Protein AF-A0A971T0X2-F1 (afdb_monomer)

Radius of gyration: 27.7 Å; Cα contacts (8 Å, |Δi|>4): 372; chains: 1; bounding box: 81×39×99 Å

Secondary structure (DSSP, 8-state):
---------------HHHHHHHHHHHHHHHHHGGGGHHHHHHHHHHHH-GGGTTHHHHHHHHHHHHHHHHHHHHHH-PPP-SS--HHHHHHHHHHSGGGGGGGTTTGGGEEEEEEEE-SSSEEEEEEEEE-STT---HHHHHHHHHHTTPEEEEEEEE-HHHHHHHHHS-TTGGGG-HHHHHHHHHHTTT----S-EEEEEEE-S-TT-BPEEEEEETTSSEEEEEEEEESS--TT---B--TTHHHHHHHHHHHHHHHHH--

Mean predicted aligned error: 14.91 Å

Foldseek 3Di:
DDDDPPPPPPPPPQLVLLVVLLVLLVVCCVVCPPNSVVLNVQSVVLRVDPVSVVSSVVSNVSSVVVVVVSVVCLQPNDDDDWDEDPSLLVQCCVLVVLCNVVCVVVVVQFTYKDWHDPPPFKTKIKTKGFAAFPPADPVVVQVSLVVSPKHWDDKDKDALVLVVVVVPDDPVVCVPPQSCQLCVVVVVPPDDDNGIWMKIWIDSPQLAQETWIWIAHPRRRMIMTMDIDGRDDDNVHHHDRGGSRVVNRVVVVVVVVVVVVVD

Structure (mmCIF, N/CA/C/O backbone):
data_AF-A0A971T0X2-F1
#
_entry.id   AF-A0A971T0X2-F1
#
loop_
_atom_site.group_PDB
_atom_site.id
_atom_site.type_symbol
_atom_site.label_atom_id
_atom_site.label_alt_id
_atom_site.label_comp_id
_atom_site.label_asym_id
_atom_site.label_entity_id
_atom_site.label_seq_id
_atom_site.pdbx_PDB_ins_code
_atom_site.Cartn_x
_atom_site.Cartn_y
_atom_site.Cartn_z
_atom_site.occupancy
_atom_site.B_iso_or_equiv
_atom_site.auth_seq_id
_atom_site.auth_comp_id
_atom_site.auth_asym_id
_atom_site.auth_atom_id
_atom_site.pdbx_PDB_model_num
ATOM 1 N N . MET A 1 1 ? -53.383 8.861 71.437 1.00 43.84 1 MET A N 1
ATOM 2 C CA . MET A 1 1 ? -52.472 9.914 70.940 1.00 43.84 1 MET A CA 1
ATOM 3 C C . MET A 1 1 ? -51.140 9.273 70.584 1.00 43.84 1 MET A C 1
ATOM 5 O O . MET A 1 1 ? -50.728 8.376 71.302 1.00 43.84 1 MET A O 1
ATOM 9 N N . LEU A 1 2 ? -50.526 9.777 69.507 1.00 34.09 2 LEU A N 1
ATOM 10 C CA . LEU A 1 2 ? -49.255 9.410 68.857 1.00 34.09 2 LEU A CA 1
ATOM 11 C C . LEU A 1 2 ? -49.285 8.265 67.826 1.00 34.09 2 LEU A C 1
ATOM 13 O O . LEU A 1 2 ? -49.094 7.090 68.116 1.00 34.09 2 LEU A O 1
ATOM 17 N N . ASN A 1 3 ? -49.491 8.724 66.586 1.00 43.12 3 ASN A N 1
ATOM 18 C CA . ASN A 1 3 ? -49.080 8.140 65.313 1.00 43.12 3 ASN A CA 1
ATOM 19 C C . ASN A 1 3 ? -47.603 7.721 65.300 1.00 43.12 3 ASN A C 1
ATOM 21 O O . ASN A 1 3 ? -46.745 8.481 65.745 1.00 43.12 3 ASN A O 1
ATOM 25 N N . ALA A 1 4 ? -47.309 6.629 64.596 1.00 41.00 4 ALA A N 1
ATOM 26 C CA . ALA A 1 4 ? -46.047 6.455 63.887 1.00 41.00 4 ALA A CA 1
ATOM 27 C C . ALA A 1 4 ? -46.320 5.735 62.557 1.00 41.00 4 ALA A C 1
ATOM 29 O O . ALA A 1 4 ? -46.273 4.513 62.455 1.00 41.00 4 ALA A O 1
ATOM 30 N N . ASN A 1 5 ? -46.643 6.534 61.536 1.00 43.22 5 ASN A N 1
ATOM 31 C CA . ASN A 1 5 ? -46.478 6.158 60.137 1.00 43.22 5 ASN A CA 1
ATOM 32 C C . ASN A 1 5 ? -44.979 5.983 59.878 1.00 43.22 5 ASN A C 1
ATOM 34 O O . ASN A 1 5 ? -44.265 6.968 59.686 1.00 43.22 5 ASN A O 1
ATOM 38 N N . THR A 1 6 ? -44.496 4.746 59.861 1.00 41.44 6 THR A N 1
ATOM 39 C CA . THR A 1 6 ? -43.151 4.444 59.365 1.00 41.44 6 THR A CA 1
ATOM 40 C C . THR A 1 6 ? -43.245 4.186 57.868 1.00 41.44 6 THR A C 1
ATOM 42 O O . THR A 1 6 ? -43.303 3.051 57.403 1.00 41.44 6 THR A O 1
ATOM 45 N N . THR A 1 7 ? -43.306 5.264 57.092 1.00 40.16 7 THR A N 1
ATOM 46 C CA . THR A 1 7 ? -43.164 5.203 55.639 1.00 40.16 7 THR A CA 1
ATOM 47 C C . THR A 1 7 ? -41.717 4.824 55.329 1.00 40.16 7 THR A C 1
ATOM 49 O O . THR A 1 7 ? -40.815 5.657 55.402 1.00 40.16 7 THR A O 1
ATOM 52 N N . ILE A 1 8 ? -41.471 3.553 55.007 1.00 41.25 8 ILE A N 1
ATOM 53 C CA . ILE A 1 8 ? -40.196 3.105 54.442 1.00 41.25 8 ILE A CA 1
ATOM 54 C C . ILE A 1 8 ? -40.160 3.606 52.995 1.00 41.25 8 ILE A C 1
ATOM 56 O O . ILE A 1 8 ? -40.586 2.926 52.065 1.00 41.25 8 ILE A O 1
ATOM 60 N N . THR A 1 9 ? -39.671 4.826 52.785 1.00 37.94 9 THR A N 1
ATOM 61 C CA . THR A 1 9 ? -39.260 5.281 51.457 1.00 37.94 9 THR A CA 1
ATOM 62 C C . THR A 1 9 ? -37.919 4.632 51.134 1.00 37.94 9 THR A C 1
ATOM 64 O O . THR A 1 9 ? -36.843 5.188 51.347 1.00 37.94 9 THR A O 1
ATOM 67 N N . GLY A 1 10 ? -37.984 3.405 50.618 1.00 39.47 10 GLY A N 1
ATOM 68 C CA . GLY A 1 10 ? -36.870 2.741 49.950 1.00 39.47 10 GLY A CA 1
ATOM 69 C C . GLY A 1 10 ? -36.538 3.462 48.647 1.00 39.47 10 GLY A C 1
ATOM 70 O O . GLY A 1 10 ? -36.814 2.963 47.563 1.00 39.47 10 GLY A O 1
ATOM 71 N N . GLN A 1 11 ? -35.974 4.667 48.734 1.00 38.59 11 GLN A N 1
ATOM 72 C CA . GLN A 1 11 ? -35.431 5.351 47.572 1.00 38.59 11 GLN A CA 1
ATOM 73 C C . GLN A 1 11 ? -34.047 4.758 47.300 1.00 38.59 11 GLN A C 1
ATOM 75 O O . GLN A 1 11 ? -33.015 5.263 47.754 1.00 38.59 11 GLN A O 1
ATOM 80 N N . GLU A 1 12 ? -34.036 3.641 46.573 1.00 47.06 12 GLU A N 1
ATOM 81 C CA . GLU A 1 12 ? -32.843 3.062 45.964 1.00 47.06 12 GLU A CA 1
ATOM 82 C C . GLU A 1 12 ? -32.307 4.043 44.914 1.00 47.06 12 GLU A C 1
ATOM 84 O O . GLU A 1 12 ? -32.540 3.955 43.713 1.00 47.06 12 GLU A O 1
ATOM 89 N N . ASN A 1 13 ? -31.601 5.065 45.390 1.00 53.72 13 ASN A N 1
ATOM 90 C CA . ASN A 1 13 ? -30.901 6.014 44.543 1.00 53.72 13 ASN A CA 1
ATOM 91 C C . ASN A 1 13 ? -29.636 5.305 44.040 1.00 53.72 13 ASN A C 1
ATOM 93 O O . ASN A 1 13 ? -28.533 5.504 44.573 1.00 53.72 13 ASN A O 1
ATOM 97 N N . THR A 1 14 ? -29.819 4.390 43.085 1.00 59.97 14 THR A N 1
ATOM 98 C CA . THR A 1 14 ? -28.757 3.729 42.322 1.00 59.97 14 THR A CA 1
ATOM 99 C C . THR A 1 14 ? -27.855 4.818 41.752 1.00 59.97 14 THR A C 1
ATOM 101 O O . THR A 1 14 ? -28.328 5.836 41.246 1.00 59.97 14 THR A O 1
ATOM 104 N N . ASN A 1 15 ? -26.536 4.679 41.919 1.00 68.06 15 ASN A N 1
ATOM 105 C CA . ASN A 1 15 ? -25.585 5.705 41.493 1.00 68.06 15 ASN A CA 1
ATOM 106 C C . ASN A 1 15 ? -25.502 5.720 39.957 1.00 68.06 15 ASN A C 1
ATOM 108 O O . ASN A 1 15 ? -24.599 5.117 39.380 1.00 68.06 15 ASN A O 1
ATOM 112 N N . LYS A 1 16 ? -26.459 6.397 39.307 1.00 76.12 16 LYS A N 1
ATOM 113 C CA . LYS A 1 16 ? -26.620 6.455 37.846 1.00 76.12 16 LYS A CA 1
ATOM 114 C C . LYS A 1 16 ? -25.332 6.892 37.144 1.00 76.12 16 LYS A C 1
ATOM 116 O O . LYS A 1 16 ? -24.991 6.343 36.105 1.00 76.12 16 LYS A O 1
ATOM 121 N N . HIS A 1 17 ? -24.573 7.806 37.752 1.00 68.75 17 HIS A N 1
ATOM 122 C CA . HIS A 1 17 ? -23.279 8.254 37.231 1.00 68.75 17 HIS A CA 1
ATOM 123 C C . HIS A 1 17 ? -22.200 7.167 37.316 1.00 68.75 17 HIS A C 1
ATOM 125 O O . HIS A 1 17 ? -21.448 6.971 36.371 1.00 68.75 17 HIS A O 1
ATOM 131 N N . GLY A 1 18 ? -22.132 6.433 38.428 1.00 65.81 18 GLY A N 1
ATOM 132 C CA . GLY A 1 18 ? -21.208 5.305 38.561 1.00 65.81 18 GLY A CA 1
ATOM 133 C C . GLY A 1 18 ? -21.507 4.188 37.561 1.00 65.81 18 GLY A C 1
ATOM 134 O O . GLY A 1 18 ? -20.586 3.658 36.950 1.00 65.81 18 GLY A O 1
ATOM 135 N N . LEU A 1 19 ? -22.792 3.889 37.342 1.00 78.56 19 LEU A N 1
ATOM 136 C CA . LEU A 1 19 ? -23.225 2.893 36.362 1.00 78.56 19 LEU A CA 1
ATOM 137 C C . LEU A 1 19 ? -22.925 3.338 34.923 1.00 78.56 19 LEU A C 1
ATOM 139 O O . LEU A 1 19 ? -22.359 2.564 34.161 1.00 78.56 19 LEU A O 1
ATOM 143 N N . ALA A 1 20 ? -23.239 4.588 34.569 1.00 76.38 20 ALA A N 1
ATOM 144 C CA . ALA A 1 20 ? -22.937 5.138 33.248 1.00 76.38 20 ALA A CA 1
ATOM 145 C C . ALA A 1 20 ? -21.429 5.132 32.957 1.00 76.38 20 ALA A C 1
ATOM 147 O O . ALA A 1 20 ? -21.019 4.703 31.884 1.00 76.38 20 ALA A O 1
ATOM 148 N N . GLY A 1 21 ? -20.602 5.540 33.925 1.00 70.19 21 GLY A N 1
ATOM 149 C CA . GLY A 1 21 ? -19.145 5.487 33.797 1.00 70.19 21 GLY A CA 1
ATOM 150 C C . GLY A 1 21 ? -18.609 4.060 33.669 1.00 70.19 21 GLY A C 1
ATOM 151 O O . GLY A 1 21 ? -17.717 3.826 32.866 1.00 70.19 21 GLY A O 1
ATOM 152 N N . LEU A 1 22 ? -19.181 3.097 34.400 1.00 76.56 22 LEU A N 1
ATOM 153 C CA . LEU A 1 22 ? -18.807 1.684 34.292 1.00 76.56 22 LEU A CA 1
ATOM 154 C C . LEU A 1 22 ? -19.136 1.115 32.908 1.00 76.56 22 LEU A C 1
ATOM 156 O O . LEU A 1 22 ? -18.279 0.483 32.297 1.00 76.56 22 LEU A O 1
ATOM 160 N N . VAL A 1 23 ? -20.355 1.351 32.413 1.00 80.88 23 VAL A N 1
ATOM 161 C CA . VAL A 1 23 ? -20.774 0.915 31.072 1.00 80.88 23 VAL A CA 1
ATOM 162 C C . VAL A 1 23 ? -19.863 1.538 30.020 1.00 80.88 23 VAL A C 1
ATOM 164 O O . VAL A 1 23 ? -19.355 0.820 29.166 1.00 80.88 23 VAL A O 1
ATOM 167 N N . LEU A 1 24 ? -19.578 2.840 30.132 1.00 75.94 24 LEU A N 1
ATOM 168 C CA . LEU A 1 24 ? -18.670 3.527 29.220 1.00 75.94 24 LEU A CA 1
ATOM 169 C C . LEU A 1 24 ? -17.283 2.865 29.245 1.00 75.94 24 LEU A C 1
ATOM 171 O O . LEU A 1 24 ? -16.853 2.355 28.218 1.00 75.94 24 LEU A O 1
ATOM 175 N N . SER A 1 25 ? -16.629 2.754 30.406 1.00 72.38 25 SER A N 1
ATOM 176 C CA . SER A 1 25 ? -15.303 2.128 30.535 1.00 72.38 25 SER A CA 1
ATOM 177 C C . SER A 1 25 ? -15.263 0.679 30.027 1.00 72.38 25 SER A C 1
ATOM 179 O O . SER A 1 25 ? -14.285 0.299 29.389 1.00 72.38 25 SER A O 1
ATOM 181 N N . LEU A 1 26 ? -16.315 -0.119 30.254 1.00 76.56 26 LEU A N 1
ATOM 182 C CA . LEU A 1 26 ? -16.414 -1.490 29.735 1.00 76.56 26 LEU A CA 1
ATOM 183 C C . LEU A 1 26 ? -16.553 -1.528 28.211 1.00 76.56 26 LEU A C 1
ATOM 185 O O . LEU A 1 26 ? -15.953 -2.390 27.579 1.00 76.56 26 LEU A O 1
ATOM 189 N N . THR A 1 27 ? -17.295 -0.593 27.610 1.00 72.00 27 THR A N 1
ATOM 190 C CA . THR A 1 27 ? -17.412 -0.507 26.143 1.00 72.00 27 THR A CA 1
ATOM 191 C C . THR A 1 27 ? -16.117 -0.063 25.469 1.00 72.00 27 THR A C 1
ATOM 193 O O . THR A 1 27 ? -15.875 -0.449 24.328 1.00 72.00 27 THR A O 1
ATOM 196 N N . VAL A 1 28 ? -15.264 0.700 26.166 1.00 62.56 28 VAL A N 1
ATOM 197 C CA . VAL A 1 28 ? -13.960 1.124 25.630 1.00 62.56 28 VAL A CA 1
ATOM 198 C C . VAL A 1 28 ? -12.817 0.172 25.999 1.00 62.56 28 VAL A C 1
ATOM 200 O O . VAL A 1 28 ? -11.750 0.255 25.409 1.00 62.56 28 VAL A O 1
ATOM 203 N N . LEU A 1 29 ? -12.998 -0.763 26.939 1.00 65.38 29 LEU A N 1
ATOM 204 C CA . LEU A 1 29 ? -11.958 -1.725 27.333 1.00 65.38 29 LEU A CA 1
ATOM 205 C C . LEU A 1 29 ? -11.426 -2.577 26.155 1.00 65.38 29 LEU A C 1
ATOM 207 O O . LEU A 1 29 ? -10.211 -2.741 26.066 1.00 65.38 29 LEU A O 1
ATOM 211 N N . PRO A 1 30 ? -12.264 -3.076 25.219 1.00 58.97 30 PRO A N 1
ATOM 212 C CA . PRO A 1 30 ? -11.785 -3.837 24.062 1.00 58.97 30 PRO A CA 1
ATOM 213 C C . PRO A 1 30 ? -10.939 -3.001 23.095 1.00 58.97 30 PRO A C 1
ATOM 215 O O . PRO A 1 30 ? -10.123 -3.554 22.367 1.00 58.97 30 PRO A O 1
ATOM 218 N N . THR A 1 31 ? -11.135 -1.679 23.075 1.00 56.62 31 THR A N 1
ATOM 219 C CA . THR A 1 31 ? -10.436 -0.755 22.170 1.00 56.62 31 THR A CA 1
ATOM 220 C C . THR A 1 31 ? -9.234 -0.068 22.820 1.00 56.62 31 THR A C 1
ATOM 222 O O . THR A 1 31 ? -8.258 0.209 22.132 1.00 56.62 31 THR A O 1
ATOM 225 N N . LEU A 1 32 ? -9.270 0.185 24.132 1.00 52.34 32 LEU A N 1
ATOM 226 C CA . LEU A 1 32 ? -8.207 0.844 24.909 1.00 52.34 32 LEU A CA 1
ATOM 227 C C . LEU A 1 32 ? -7.297 -0.119 25.678 1.00 52.34 32 LEU A C 1
ATOM 229 O O . LEU A 1 32 ? -6.228 0.281 26.156 1.00 52.34 32 LEU A O 1
ATOM 233 N N . GLY A 1 33 ? -7.723 -1.369 25.853 1.00 64.75 33 GLY A N 1
ATOM 234 C CA . GLY A 1 33 ? -7.020 -2.356 26.662 1.00 64.75 33 GLY A CA 1
ATOM 235 C C . GLY A 1 33 ? -6.711 -1.840 28.071 1.00 64.75 33 GLY A C 1
ATOM 236 O O . GLY A 1 33 ? -7.559 -1.271 28.761 1.00 64.75 33 GLY A O 1
ATOM 237 N N . ILE A 1 34 ? -5.456 -2.014 28.491 1.00 65.75 34 ILE A N 1
ATOM 238 C CA . ILE A 1 34 ? -4.959 -1.695 29.841 1.00 65.75 34 ILE A CA 1
ATOM 239 C C . ILE A 1 34 ? -5.115 -0.202 30.181 1.00 65.75 34 ILE A C 1
ATOM 241 O O . ILE A 1 34 ? -5.309 0.149 31.344 1.00 65.75 34 ILE A O 1
ATOM 245 N N . THR A 1 35 ? -5.111 0.692 29.188 1.00 59.34 35 THR A N 1
ATOM 246 C CA . THR A 1 35 ? -5.212 2.145 29.426 1.00 59.34 35 THR A CA 1
ATOM 247 C C . THR A 1 35 ? -6.591 2.588 29.933 1.00 59.34 35 THR A C 1
ATOM 249 O O . THR A 1 35 ? -6.701 3.640 30.560 1.00 59.34 35 THR A O 1
ATOM 252 N N . ALA A 1 36 ? -7.633 1.766 29.760 1.00 60.16 36 ALA A N 1
ATOM 253 C CA . ALA A 1 36 ? -8.963 2.008 30.326 1.00 60.16 36 ALA A CA 1
ATOM 254 C C . ALA A 1 36 ? -9.116 1.531 31.788 1.00 60.16 36 ALA A C 1
ATOM 256 O O . ALA A 1 36 ? -10.117 1.847 32.434 1.00 60.16 36 ALA A O 1
ATOM 257 N N . LEU A 1 37 ? -8.135 0.815 32.357 1.00 71.06 37 LEU A N 1
ATOM 258 C CA . LEU A 1 37 ? -8.209 0.310 33.737 1.00 71.06 37 LEU A CA 1
ATOM 259 C C . LEU A 1 37 ? -8.318 1.410 34.806 1.00 71.06 37 LEU A C 1
ATOM 261 O O . LEU A 1 37 ? -9.142 1.254 35.708 1.00 71.06 37 LEU A O 1
ATOM 265 N N . PRO A 1 38 ? -7.576 2.535 34.749 1.00 69.19 38 PRO A N 1
ATOM 266 C CA . PRO A 1 38 ? -7.693 3.587 35.759 1.00 69.19 38 PRO A CA 1
ATOM 267 C C . PRO A 1 38 ? -9.097 4.200 35.812 1.00 69.19 38 PRO A C 1
ATOM 269 O O . PRO A 1 38 ? -9.612 4.475 36.897 1.00 69.19 38 PRO A O 1
ATOM 272 N N . SER A 1 39 ? -9.750 4.371 34.657 1.00 66.88 39 SER A N 1
ATOM 273 C CA . SER A 1 39 ? -11.110 4.911 34.595 1.00 66.88 39 SER A CA 1
ATOM 274 C C . SER A 1 39 ? -12.138 3.903 35.117 1.00 66.88 39 SER A C 1
ATOM 276 O O . SER A 1 39 ? -12.979 4.262 35.946 1.00 66.88 39 SER A O 1
ATOM 278 N N . LEU A 1 40 ? -11.986 2.624 34.754 1.00 72.06 40 LEU A N 1
ATOM 279 C CA . LEU A 1 40 ? -12.786 1.512 35.269 1.00 72.06 40 LEU A CA 1
ATOM 280 C C . LEU A 1 40 ? -12.693 1.411 36.803 1.00 72.06 40 LEU A C 1
ATOM 282 O O . LEU A 1 40 ? -13.718 1.320 37.481 1.00 72.06 40 LEU A O 1
ATOM 286 N N . ILE A 1 41 ? -11.481 1.494 37.365 1.00 77.56 41 ILE A N 1
ATOM 287 C CA . ILE A 1 41 ? -11.229 1.443 38.815 1.00 77.56 41 ILE A CA 1
ATOM 288 C C . ILE A 1 41 ? -11.919 2.615 39.528 1.00 77.56 41 ILE A C 1
ATOM 290 O O . ILE A 1 41 ? -12.573 2.420 40.555 1.00 77.56 41 ILE A O 1
ATOM 294 N N . VAL A 1 42 ? -11.838 3.834 38.985 1.00 72.19 42 VAL A N 1
ATOM 295 C CA . VAL A 1 42 ? -12.494 5.017 39.575 1.00 72.19 42 VAL A CA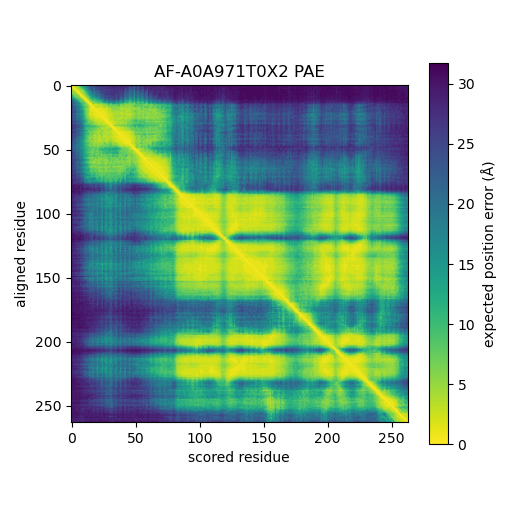 1
ATOM 296 C C . VAL A 1 42 ? -14.025 4.904 39.509 1.00 72.19 42 VAL A C 1
ATOM 298 O O . VAL A 1 42 ? -14.703 5.240 40.487 1.00 72.19 42 VAL A O 1
ATOM 301 N N . CYS A 1 43 ? -14.578 4.382 38.410 1.00 70.50 43 CYS A N 1
ATOM 302 C CA . CYS A 1 43 ? -16.014 4.129 38.256 1.00 70.50 43 CYS A CA 1
ATOM 303 C C . CYS A 1 43 ? -16.521 3.050 39.235 1.00 70.50 43 CYS A C 1
ATOM 305 O O . CYS A 1 43 ? -17.530 3.267 39.914 1.00 70.50 43 CYS A O 1
ATOM 307 N N . LEU A 1 44 ? -15.781 1.945 39.401 1.00 75.50 44 LEU A N 1
ATOM 308 C CA . LEU A 1 44 ? -16.076 0.879 40.372 1.00 75.50 44 LEU A CA 1
ATOM 309 C C . LEU A 1 44 ? -16.029 1.386 41.821 1.00 75.50 44 LEU A C 1
ATOM 311 O O . LEU A 1 44 ? -16.956 1.154 42.600 1.00 75.50 44 LEU A O 1
ATOM 315 N N . LEU A 1 45 ? -15.002 2.160 42.184 1.00 73.12 45 LEU A N 1
ATOM 316 C CA . LEU A 1 45 ? -14.890 2.760 43.521 1.00 73.12 45 LEU A CA 1
ATOM 317 C C . LEU A 1 45 ? -16.034 3.745 43.823 1.00 73.12 45 LEU A C 1
ATOM 319 O O . LEU A 1 45 ? -16.443 3.887 44.981 1.00 73.12 45 LEU A O 1
ATOM 323 N N . GLY A 1 46 ? -16.559 4.423 42.798 1.00 64.25 46 GLY A N 1
ATOM 324 C CA . GLY A 1 46 ? -17.726 5.302 42.898 1.00 64.25 46 GLY A CA 1
ATOM 325 C C . GLY A 1 46 ? -19.062 4.558 43.031 1.00 64.25 46 GLY A C 1
ATOM 326 O O . GLY A 1 46 ? -19.994 5.085 43.644 1.00 64.25 46 GLY A O 1
ATOM 327 N N . LEU A 1 47 ? -19.159 3.336 42.500 1.00 69.19 47 LEU A N 1
ATOM 328 C CA . LEU A 1 47 ? -20.316 2.446 42.662 1.00 69.19 47 LEU A CA 1
ATOM 329 C C . LEU A 1 47 ? -20.382 1.843 44.070 1.00 69.19 47 LEU A C 1
ATOM 331 O O . LEU A 1 47 ? -21.445 1.864 44.689 1.00 69.19 47 LEU A O 1
ATOM 335 N N . VAL A 1 48 ? -19.248 1.377 44.601 1.00 75.38 48 VAL A N 1
ATOM 336 C CA . VAL A 1 48 ? -19.186 0.654 45.886 1.00 75.38 48 VAL A CA 1
ATOM 337 C C . VAL A 1 48 ? -19.320 1.588 47.099 1.00 75.38 48 VAL A C 1
ATOM 339 O O . VAL A 1 48 ? -19.872 1.201 48.126 1.00 75.38 48 VAL A O 1
ATOM 342 N N . SER A 1 49 ? -18.860 2.844 47.015 1.00 69.81 49 SER A N 1
ATOM 343 C CA . SER A 1 49 ? -18.831 3.749 48.175 1.00 69.81 49 SER A CA 1
ATOM 344 C C . SER A 1 49 ? -19.759 4.959 48.034 1.00 69.81 49 SER A C 1
ATOM 346 O O . SER A 1 49 ? -19.487 5.892 47.274 1.00 69.81 49 SER A O 1
ATOM 348 N N . LYS A 1 50 ? -20.805 5.031 48.877 1.00 65.81 50 LYS A N 1
ATOM 349 C CA . LYS A 1 50 ? -21.713 6.198 48.970 1.00 65.81 50 LYS A CA 1
ATOM 350 C C . LYS A 1 50 ? -20.964 7.522 49.213 1.00 65.81 50 LYS A C 1
ATOM 352 O O . LYS A 1 50 ? -21.356 8.550 48.666 1.00 65.81 50 LYS A O 1
ATOM 357 N N . LYS A 1 51 ? -19.848 7.496 49.956 1.00 70.88 51 LYS A N 1
ATOM 358 C CA . LYS A 1 51 ? -19.018 8.677 50.279 1.00 70.88 51 LYS A CA 1
ATOM 359 C C . LYS A 1 51 ? -18.186 9.173 49.086 1.00 70.88 51 LYS A C 1
ATOM 361 O O . LYS A 1 51 ? -17.741 10.316 49.077 1.00 70.88 51 LYS A O 1
ATOM 366 N N . ARG A 1 52 ? -17.985 8.329 48.066 1.00 64.75 52 ARG A N 1
ATOM 367 C CA . ARG A 1 52 ? -17.180 8.622 46.868 1.00 64.75 52 ARG A CA 1
ATOM 368 C C . ARG A 1 52 ? -18.025 8.797 45.603 1.00 64.75 52 ARG A C 1
ATOM 370 O O . ARG A 1 52 ? -17.452 8.901 44.527 1.00 64.75 52 ARG A O 1
ATOM 377 N N . ARG A 1 53 ? -19.357 8.918 45.705 1.00 67.56 53 ARG A N 1
ATOM 378 C CA . ARG A 1 53 ? -20.247 9.120 44.541 1.00 67.56 53 ARG A CA 1
ATOM 379 C C . ARG A 1 53 ? -19.864 10.327 43.684 1.00 67.56 53 ARG A C 1
ATOM 381 O O . ARG A 1 53 ? -19.887 10.235 42.471 1.00 67.56 53 ARG A O 1
ATOM 388 N N . LYS A 1 54 ? -19.414 11.435 44.285 1.00 69.88 54 LYS A N 1
ATOM 389 C CA . LYS A 1 54 ? -18.912 12.593 43.518 1.00 69.88 54 LYS A CA 1
ATOM 390 C C . LYS A 1 54 ? -17.644 12.277 42.711 1.00 69.88 54 LYS A C 1
ATOM 392 O O . LYS A 1 54 ? -17.371 12.950 41.729 1.00 69.88 54 LYS A O 1
ATOM 397 N N . ARG A 1 55 ? -16.889 11.235 43.082 1.00 68.31 55 ARG A N 1
ATOM 398 C CA . ARG A 1 55 ? -15.687 10.810 42.358 1.00 68.31 55 ARG A CA 1
ATOM 399 C C . ARG A 1 55 ? -15.984 10.006 41.091 1.00 68.31 55 ARG A C 1
ATOM 401 O O . ARG A 1 55 ? -15.121 9.957 40.224 1.00 68.31 55 ARG A O 1
ATOM 408 N N . SER A 1 56 ? -17.192 9.453 40.928 1.00 64.81 56 SER A N 1
ATOM 409 C CA . SER A 1 56 ? -17.563 8.788 39.669 1.00 64.81 56 SER A CA 1
ATOM 410 C C . SER A 1 56 ? -17.689 9.771 38.502 1.00 64.81 56 SER A C 1
ATOM 412 O O . SER A 1 56 ? -17.461 9.380 37.367 1.00 64.81 56 SER A O 1
ATOM 414 N N . LEU A 1 57 ? -17.978 11.052 38.770 1.00 72.50 57 LEU A N 1
ATOM 415 C CA . LEU A 1 57 ? -17.924 12.114 37.755 1.00 72.50 57 LEU A CA 1
ATOM 416 C C . LEU A 1 57 ? -16.510 12.300 37.195 1.00 72.50 57 LEU A C 1
ATOM 418 O O . LEU A 1 57 ? -16.363 12.422 35.984 1.00 72.50 57 LEU A O 1
ATOM 422 N N . TYR A 1 58 ? -15.473 12.242 38.039 1.00 75.00 58 TYR A N 1
ATOM 423 C CA . TYR A 1 58 ? -14.084 12.268 37.565 1.00 75.00 58 TYR A CA 1
ATOM 424 C C . TYR A 1 58 ? -13.746 11.027 36.733 1.00 75.00 58 TYR A C 1
ATOM 426 O O . TYR A 1 58 ? -13.052 11.152 35.735 1.00 75.00 58 TYR A O 1
ATOM 434 N N . GLY A 1 59 ? -14.284 9.853 37.086 1.00 66.94 59 GLY A N 1
ATOM 435 C CA . GLY A 1 59 ? -14.146 8.637 36.274 1.00 66.94 59 GLY A CA 1
ATOM 436 C C . GLY A 1 59 ? -14.742 8.791 34.871 1.00 66.94 59 GLY A C 1
ATOM 437 O O . GLY A 1 59 ? -14.079 8.467 33.888 1.00 66.94 59 GLY A O 1
ATOM 438 N N . ILE A 1 60 ? -15.946 9.368 34.761 1.00 73.00 60 ILE A N 1
ATOM 439 C CA . ILE A 1 60 ? -16.569 9.690 33.465 1.00 73.00 60 ILE A CA 1
ATOM 440 C C . ILE A 1 60 ? -15.701 10.681 32.684 1.00 73.00 60 ILE A C 1
ATOM 442 O O . ILE A 1 60 ? -15.398 10.431 31.524 1.00 73.00 60 ILE A O 1
ATOM 446 N N . LEU A 1 61 ? -15.262 11.772 33.317 1.00 79.94 61 LEU A N 1
ATOM 447 C CA . LEU A 1 61 ? -14.432 12.799 32.676 1.00 79.94 61 LEU A CA 1
ATOM 448 C C . LEU A 1 61 ? -13.110 12.224 32.152 1.00 79.94 61 LEU A C 1
ATOM 450 O O . LEU A 1 61 ? -12.762 12.462 31.000 1.00 79.94 61 LEU A O 1
ATOM 454 N N . ILE A 1 62 ? -12.422 11.405 32.953 1.00 74.88 62 ILE A N 1
ATOM 455 C CA . ILE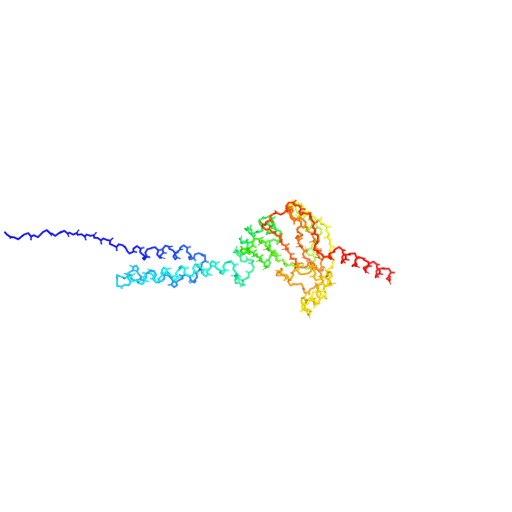 A 1 62 ? -11.201 10.694 32.544 1.00 74.88 62 ILE A CA 1
ATOM 456 C C . ILE A 1 62 ? -11.497 9.751 31.374 1.00 74.88 62 ILE A C 1
ATOM 458 O O . ILE A 1 62 ? -10.712 9.698 30.431 1.00 74.88 62 ILE A O 1
ATOM 462 N N . THR A 1 63 ? -12.630 9.043 31.392 1.00 69.75 63 THR A N 1
ATOM 463 C CA . THR A 1 63 ? -13.024 8.151 30.288 1.00 69.75 63 THR A CA 1
ATOM 464 C C . THR A 1 63 ? -13.306 8.936 29.009 1.00 69.75 63 THR A C 1
ATOM 466 O O . THR A 1 63 ? -12.829 8.543 27.952 1.00 69.75 63 THR A O 1
ATOM 469 N N . CYS A 1 64 ? -14.010 10.069 29.090 1.00 76.50 64 CYS A N 1
ATOM 470 C CA . CYS A 1 64 ? -14.278 10.940 27.944 1.00 76.50 64 CYS A CA 1
ATOM 471 C C . CYS A 1 64 ? -12.993 11.552 27.375 1.00 76.50 64 CYS A C 1
ATOM 473 O O . CYS A 1 64 ? -12.800 11.534 26.166 1.00 76.50 64 CYS A O 1
ATOM 475 N N . VAL A 1 65 ? -12.090 12.050 28.225 1.00 78.31 65 VAL A N 1
ATOM 476 C CA . VAL A 1 65 ? -10.786 12.572 27.782 1.00 78.31 65 VAL A CA 1
ATOM 477 C C . VAL A 1 65 ? -9.946 11.459 27.154 1.00 78.31 65 VAL A C 1
ATOM 479 O O . VAL A 1 65 ? -9.366 11.670 26.096 1.00 78.31 65 VAL A O 1
ATOM 482 N N . SER A 1 66 ? -9.940 10.257 27.736 1.00 67.44 66 SER A N 1
ATOM 483 C CA . SER A 1 66 ? -9.248 9.092 27.163 1.00 67.44 66 SER A CA 1
ATOM 484 C C . SER A 1 66 ? -9.852 8.677 25.822 1.00 67.44 66 SER A C 1
ATOM 486 O O . SER A 1 66 ? -9.112 8.352 24.907 1.00 67.44 66 SER A O 1
ATOM 488 N N . LEU A 1 67 ? -11.179 8.739 25.674 1.00 67.56 67 LEU A N 1
ATOM 489 C CA . LEU A 1 67 ? -11.877 8.518 24.407 1.00 67.56 67 LEU A CA 1
ATOM 490 C C . LEU A 1 67 ? -11.505 9.568 23.363 1.00 67.56 67 LEU A C 1
ATOM 492 O O . LEU A 1 67 ? -11.285 9.204 22.218 1.00 67.56 67 LEU A O 1
ATOM 496 N N . ILE A 1 68 ? -11.410 10.846 23.736 1.00 73.81 68 ILE A N 1
ATOM 497 C CA . ILE A 1 68 ? -11.003 11.926 22.825 1.00 73.81 68 ILE A CA 1
ATOM 498 C C . ILE A 1 68 ? -9.540 11.752 22.412 1.00 73.81 68 ILE A C 1
ATOM 500 O O . ILE A 1 68 ? -9.233 11.849 21.229 1.00 73.81 68 ILE A O 1
ATOM 504 N N . LEU A 1 69 ? -8.646 11.449 23.356 1.00 67.50 69 LEU A N 1
ATOM 505 C CA . LEU A 1 69 ? -7.233 11.186 23.077 1.00 67.50 69 LEU A CA 1
ATOM 506 C C . LEU A 1 69 ? -7.040 9.913 22.255 1.00 67.50 69 LEU A C 1
ATOM 508 O O . LEU A 1 69 ? -6.182 9.890 21.385 1.00 67.50 69 LEU A O 1
ATOM 512 N N . LEU A 1 70 ? -7.854 8.879 22.479 1.00 61.75 70 LEU A N 1
ATOM 513 C CA . LEU A 1 70 ? -7.880 7.681 21.647 1.00 61.75 70 LEU A CA 1
ATOM 514 C C . LEU A 1 70 ? -8.413 7.985 20.265 1.00 61.75 70 LEU A C 1
ATOM 516 O O . LEU A 1 70 ? -7.855 7.492 19.305 1.00 61.75 70 LEU A O 1
ATOM 520 N N . LEU A 1 71 ? -9.493 8.755 20.149 1.00 62.06 71 LEU A N 1
ATOM 521 C CA . LEU A 1 71 ? -10.039 9.149 18.858 1.00 62.06 71 LEU A CA 1
ATOM 522 C C . LEU A 1 71 ? -8.977 9.935 18.091 1.00 62.06 71 LEU A C 1
ATOM 524 O O . LEU A 1 71 ? -8.734 9.659 16.923 1.00 62.06 71 LEU A O 1
ATOM 528 N N . PHE A 1 72 ? -8.288 10.847 18.780 1.00 63.69 72 PHE A N 1
ATOM 529 C CA . PHE A 1 72 ? -7.168 11.594 18.239 1.00 63.69 72 PHE A CA 1
ATOM 530 C C . PHE A 1 72 ? -6.028 10.662 17.828 1.00 63.69 72 PHE A C 1
ATOM 532 O O . PHE A 1 72 ? -5.677 10.679 16.664 1.00 63.69 72 PHE A O 1
ATOM 539 N N . ALA A 1 73 ? -5.520 9.787 18.699 1.00 57.91 73 ALA A N 1
ATOM 540 C CA . ALA A 1 73 ? -4.466 8.820 18.371 1.00 57.91 73 ALA A CA 1
ATOM 541 C C . ALA A 1 73 ? -4.897 7.835 17.269 1.00 57.91 73 ALA A C 1
ATOM 543 O O . ALA A 1 73 ? -4.144 7.530 16.360 1.00 57.91 73 ALA A O 1
ATOM 544 N N . PHE A 1 74 ? -6.146 7.388 17.256 1.00 54.12 74 PHE A N 1
ATOM 545 C CA . PHE A 1 74 ? -6.703 6.566 16.188 1.00 54.12 74 PHE A CA 1
ATOM 546 C C . PHE A 1 74 ? -6.657 7.30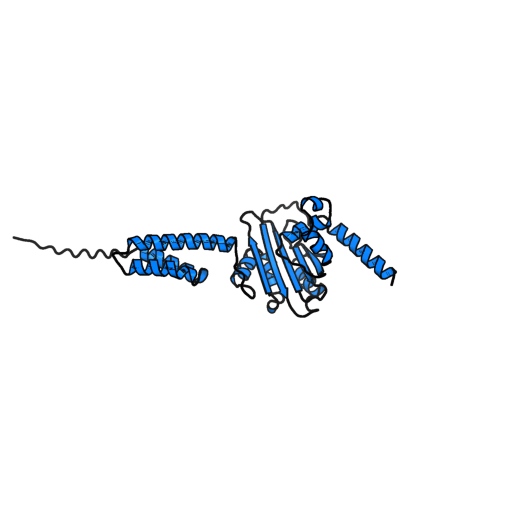2 14.843 1.00 54.12 74 PHE A C 1
ATOM 548 O O . PHE A 1 74 ? -6.407 6.668 13.817 1.00 54.12 74 PHE A O 1
ATOM 555 N N . ILE A 1 75 ? -6.869 8.620 14.852 1.00 54.16 75 ILE A N 1
ATOM 556 C CA . ILE A 1 75 ? -6.755 9.492 13.679 1.00 54.16 75 ILE A CA 1
ATOM 557 C C . ILE A 1 75 ? -5.283 9.804 13.342 1.00 54.16 75 ILE A C 1
ATOM 559 O O . ILE A 1 75 ? -4.961 9.894 12.162 1.00 54.16 75 ILE A O 1
ATOM 563 N N . THR A 1 76 ? -4.396 9.962 14.330 1.00 50.84 76 THR A N 1
ATOM 564 C CA . THR A 1 76 ? -3.074 10.596 14.142 1.00 50.84 76 THR A CA 1
ATOM 565 C C . THR A 1 76 ? -1.864 9.689 14.355 1.00 50.84 76 THR A C 1
ATOM 567 O O . THR A 1 76 ? -0.850 9.896 13.700 1.00 50.84 76 THR A O 1
ATOM 570 N N . PHE A 1 77 ? -1.939 8.685 15.227 1.00 48.69 77 PHE A N 1
ATOM 571 C CA . PHE A 1 77 ? -0.804 7.854 15.628 1.00 48.69 77 PHE A CA 1
ATOM 572 C C . PHE A 1 77 ? -1.216 6.398 15.846 1.00 48.69 77 PHE A C 1
ATOM 574 O O . PHE A 1 77 ? -1.854 6.054 16.844 1.00 48.69 77 PHE A O 1
ATOM 581 N N . THR A 1 78 ? -0.783 5.503 14.960 1.00 49.09 78 THR A N 1
ATOM 582 C CA . THR A 1 78 ? -0.774 4.078 15.298 1.00 49.09 78 THR A CA 1
ATOM 583 C C . THR A 1 78 ? 0.591 3.731 15.896 1.00 49.09 78 THR A C 1
ATOM 585 O O . THR A 1 78 ? 1.598 3.991 15.239 1.00 49.09 78 THR A O 1
ATOM 588 N N . PRO A 1 79 ? 0.672 3.188 17.127 1.00 42.38 79 PRO A N 1
ATOM 589 C CA . PRO A 1 79 ? 1.952 2.776 17.688 1.00 42.38 79 PRO A CA 1
ATOM 590 C C . PRO A 1 79 ? 2.562 1.647 16.838 1.00 42.38 79 PRO A C 1
ATOM 592 O O . PRO A 1 79 ? 1.820 0.759 16.406 1.00 42.38 79 PRO A O 1
ATOM 595 N N . PRO A 1 80 ? 3.886 1.658 16.606 1.00 39.53 80 PRO A N 1
ATOM 596 C CA . PRO A 1 80 ? 4.565 0.570 15.919 1.00 39.53 80 PRO A CA 1
ATOM 597 C C . PRO A 1 80 ? 4.414 -0.723 16.729 1.00 39.53 80 PRO A C 1
ATOM 599 O O . PRO A 1 80 ? 4.683 -0.767 17.930 1.00 39.53 80 PRO A O 1
ATOM 602 N N . GLY A 1 81 ? 3.953 -1.775 16.063 1.00 47.53 81 GLY A N 1
ATOM 603 C CA . GLY A 1 81 ? 3.825 -3.133 16.580 1.00 47.53 81 GLY A CA 1
ATOM 604 C C . GLY A 1 81 ? 3.973 -4.115 15.419 1.00 47.53 81 GLY A C 1
ATOM 605 O O . GLY A 1 81 ? 3.742 -3.745 14.270 1.00 47.53 81 GLY A O 1
ATOM 606 N N . SER A 1 82 ? 4.406 -5.342 15.695 1.00 45.88 82 SER A N 1
ATOM 607 C CA . SER A 1 82 ? 4.782 -6.314 14.665 1.00 45.88 82 SER A CA 1
ATOM 608 C C . SER A 1 82 ? 3.584 -6.980 13.964 1.00 45.88 82 SER A C 1
ATOM 610 O O . SER A 1 82 ? 2.689 -7.487 14.634 1.00 45.88 82 SER A O 1
ATOM 612 N N . ILE A 1 83 ? 3.668 -7.010 12.621 1.00 55.53 83 ILE A N 1
ATOM 613 C CA . ILE A 1 83 ? 2.997 -7.855 11.602 1.00 55.53 83 ILE A CA 1
ATOM 614 C C . ILE A 1 83 ? 1.459 -7.841 11.609 1.00 55.53 83 ILE A C 1
ATOM 616 O O . ILE A 1 83 ? 0.807 -8.261 12.563 1.00 55.53 83 ILE A O 1
ATOM 620 N N . PRO A 1 84 ? 0.870 -7.347 10.509 1.00 63.44 84 PRO A N 1
ATOM 621 C CA . PRO A 1 84 ? 0.202 -6.060 10.523 1.00 63.44 84 PRO A CA 1
ATOM 622 C C . PRO A 1 84 ? -0.864 -5.988 11.631 1.00 63.44 84 PRO A C 1
ATOM 624 O O . PRO A 1 84 ? -1.754 -6.844 11.692 1.00 63.44 84 PRO A O 1
ATOM 627 N N . PRO A 1 85 ? -0.840 -4.945 12.484 1.00 68.25 85 PRO A N 1
ATOM 628 C CA . PRO A 1 85 ? -1.824 -4.782 13.546 1.00 68.25 85 PRO A CA 1
ATOM 629 C C . PRO A 1 85 ? -3.250 -4.939 12.993 1.00 68.25 85 PRO A C 1
ATOM 631 O O . PRO A 1 85 ? -3.576 -4.278 12.002 1.00 68.25 85 PRO A O 1
ATOM 634 N N . PRO A 1 86 ? -4.146 -5.731 13.621 1.00 74.81 86 PRO A N 1
ATOM 635 C CA . PRO A 1 86 ? -5.524 -5.901 13.141 1.00 74.81 86 PRO A CA 1
ATOM 636 C C . PRO A 1 86 ? -6.247 -4.566 12.920 1.00 74.81 86 PRO A C 1
ATOM 638 O O . PRO A 1 86 ? -7.087 -4.420 12.032 1.00 74.81 86 PRO A O 1
ATOM 641 N N . LEU A 1 87 ? -5.866 -3.560 13.709 1.00 70.75 87 LEU A N 1
ATOM 642 C CA . LEU A 1 87 ? -6.332 -2.191 13.571 1.00 70.75 87 LEU A CA 1
ATOM 643 C C . LEU A 1 87 ? -5.886 -1.527 12.259 1.00 70.75 87 LEU A C 1
ATOM 645 O O . LEU A 1 87 ? -6.696 -0.842 11.641 1.00 70.75 87 LEU A O 1
ATOM 649 N N . ASN A 1 88 ? -4.644 -1.734 11.818 1.00 77.38 88 ASN A N 1
ATOM 650 C CA . ASN A 1 88 ? -4.127 -1.200 10.554 1.00 77.38 88 ASN A CA 1
ATOM 651 C C . ASN A 1 88 ? -4.792 -1.864 9.357 1.00 77.38 88 ASN A C 1
ATOM 653 O O . ASN A 1 88 ? -5.231 -1.165 8.449 1.00 77.38 88 ASN A O 1
ATOM 657 N N . VAL A 1 89 ? -4.970 -3.186 9.407 1.00 83.19 89 VAL A N 1
ATOM 658 C CA . VAL A 1 89 ? -5.736 -3.932 8.397 1.00 83.19 89 VAL A CA 1
ATOM 659 C C . VAL A 1 89 ? -7.149 -3.353 8.273 1.00 83.19 89 VAL A C 1
ATOM 661 O O . VAL A 1 89 ? -7.616 -3.049 7.175 1.00 83.19 89 VAL A O 1
ATOM 664 N N . TYR A 1 90 ? -7.829 -3.143 9.405 1.00 81.25 90 TYR A N 1
ATOM 665 C CA . TYR A 1 90 ? -9.175 -2.571 9.421 1.00 81.25 90 TYR A CA 1
ATOM 666 C C . TYR A 1 90 ? -9.212 -1.131 8.889 1.00 81.25 90 TYR A C 1
ATOM 668 O O . TYR A 1 90 ? -10.077 -0.799 8.073 1.00 81.25 90 TYR A O 1
ATOM 676 N N . LYS A 1 91 ? -8.282 -0.270 9.327 1.00 77.12 91 LYS A N 1
ATOM 677 C CA . LYS A 1 91 ? -8.193 1.120 8.858 1.00 77.12 91 LYS A CA 1
ATOM 678 C C . LYS A 1 91 ? -7.934 1.171 7.352 1.00 77.12 91 LYS A C 1
ATOM 680 O O . LYS A 1 91 ? -8.659 1.884 6.661 1.00 77.12 91 LYS A O 1
ATOM 685 N N . PHE A 1 92 ? -7.005 0.364 6.842 1.00 84.44 92 PHE A N 1
ATOM 686 C CA . PHE A 1 92 ? -6.713 0.274 5.415 1.00 84.44 92 PHE A CA 1
ATOM 687 C C . PHE A 1 92 ? -7.929 -0.210 4.629 1.00 84.44 92 PHE A C 1
ATOM 689 O O . PHE A 1 92 ? -8.362 0.474 3.709 1.00 84.44 92 PHE A O 1
ATOM 696 N N . LYS A 1 93 ? -8.567 -1.314 5.043 1.00 85.69 93 LYS A N 1
ATOM 697 C CA . LYS A 1 93 ? -9.783 -1.832 4.392 1.00 85.69 93 LYS A CA 1
ATOM 698 C C . LYS A 1 93 ? -10.904 -0.791 4.325 1.00 85.69 93 LYS A C 1
ATOM 700 O O . LYS A 1 93 ? -11.669 -0.764 3.364 1.00 85.69 93 LYS A O 1
ATOM 705 N N . ARG A 1 94 ? -11.018 0.070 5.341 1.00 81.12 94 ARG A N 1
ATOM 706 C CA . ARG A 1 94 ? -12.032 1.131 5.390 1.00 81.12 94 ARG A CA 1
ATOM 707 C C . ARG A 1 94 ? -11.652 2.362 4.562 1.00 81.12 94 ARG A C 1
ATOM 709 O O . ARG A 1 94 ? -12.513 2.915 3.885 1.00 81.12 94 ARG A O 1
ATOM 716 N N . ALA A 1 95 ? -10.406 2.822 4.654 1.00 77.62 95 ALA A N 1
ATOM 717 C CA . ALA A 1 95 ? -9.933 4.023 3.965 1.00 77.62 95 ALA A CA 1
ATOM 718 C C . ALA A 1 95 ? -9.695 3.763 2.469 1.00 77.62 95 ALA A C 1
ATOM 720 O O . ALA A 1 95 ? -10.075 4.575 1.629 1.00 77.62 95 ALA A O 1
ATOM 721 N N . CYS A 1 96 ? -9.142 2.600 2.144 1.00 81.69 96 CYS A N 1
ATOM 722 C CA . CYS A 1 96 ? -8.704 2.188 0.815 1.00 81.69 96 CYS A CA 1
ATOM 723 C C . CYS A 1 96 ? -9.550 1.007 0.313 1.00 81.69 96 CYS A C 1
ATOM 725 O O . CYS A 1 96 ? -9.017 0.008 -0.154 1.00 81.69 96 CYS A O 1
ATOM 727 N N . SER A 1 97 ? -10.881 1.083 0.436 1.00 82.62 97 SER A N 1
ATOM 728 C CA . SER A 1 97 ? -11.777 -0.061 0.187 1.00 82.62 97 SER A CA 1
ATOM 729 C C . SER A 1 97 ? -11.651 -0.665 -1.214 1.00 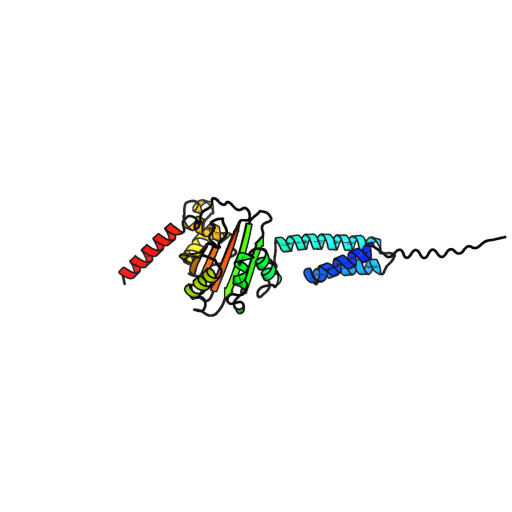82.62 97 SER A C 1
ATOM 731 O O . SER A 1 97 ? -11.781 -1.874 -1.362 1.00 82.62 97 SER A O 1
ATOM 733 N N . GLN A 1 98 ? -11.368 0.155 -2.228 1.00 81.44 98 GLN A N 1
ATOM 734 C CA . GLN A 1 98 ? -11.135 -0.311 -3.600 1.00 81.44 98 GLN A CA 1
ATOM 735 C C . GLN A 1 98 ? -9.789 -1.024 -3.774 1.00 81.44 98 GLN A C 1
ATOM 737 O O . GLN A 1 98 ? -9.642 -1.815 -4.691 1.00 81.44 98 GLN A O 1
ATOM 742 N N . ALA A 1 99 ? -8.822 -0.765 -2.893 1.00 87.00 99 ALA A N 1
ATOM 743 C CA . ALA A 1 99 ? -7.515 -1.416 -2.868 1.00 87.00 99 ALA A CA 1
ATOM 744 C C . ALA A 1 99 ? -7.450 -2.552 -1.835 1.00 87.00 99 ALA A C 1
ATOM 746 O O . ALA A 1 99 ? -6.391 -3.130 -1.614 1.00 87.00 99 ALA A O 1
ATOM 747 N N . ALA A 1 100 ? -8.560 -2.872 -1.158 1.00 88.44 100 ALA A N 1
ATOM 748 C CA . ALA A 1 100 ? -8.558 -3.846 -0.070 1.00 88.44 100 ALA A CA 1
ATOM 749 C C . ALA A 1 100 ? -8.234 -5.273 -0.540 1.00 88.44 100 ALA A C 1
ATOM 751 O O . ALA A 1 100 ? -7.800 -6.073 0.282 1.00 88.44 100 ALA A O 1
ATOM 752 N N . PHE A 1 101 ? -8.399 -5.576 -1.834 1.00 92.00 101 PHE A N 1
ATOM 753 C CA . PHE A 1 101 ? -8.037 -6.868 -2.427 1.00 92.00 101 PHE A CA 1
ATOM 754 C C . PHE A 1 101 ? -6.534 -7.176 -2.304 1.00 92.00 101 PHE A C 1
ATOM 756 O O . PHE A 1 101 ? -6.141 -8.338 -2.255 1.00 92.00 101 PHE A O 1
ATOM 763 N N . TRP A 1 102 ? -5.684 -6.151 -2.167 1.00 93.25 102 TRP A N 1
ATOM 764 C CA . TRP A 1 102 ? -4.256 -6.338 -1.911 1.00 93.25 102 TRP A CA 1
ATOM 765 C C . TRP A 1 102 ? -3.983 -7.007 -0.560 1.00 93.25 102 TRP A C 1
ATOM 767 O O . TRP A 1 102 ? -2.996 -7.720 -0.427 1.00 93.25 102 TRP A O 1
ATOM 777 N N . LEU A 1 103 ? -4.878 -6.883 0.426 1.00 92.25 103 LEU A N 1
ATOM 778 C CA . LEU A 1 103 ? -4.729 -7.586 1.708 1.00 92.25 103 LEU A CA 1
ATOM 779 C C . LEU A 1 103 ? -4.737 -9.115 1.552 1.00 92.25 103 LEU A C 1
ATOM 781 O O . LEU A 1 103 ? -4.214 -9.818 2.416 1.00 92.25 103 LEU A O 1
ATOM 785 N N . ASP A 1 104 ? -5.324 -9.614 0.464 1.00 91.44 104 ASP A N 1
ATOM 786 C CA . ASP A 1 104 ? -5.375 -11.037 0.143 1.00 91.44 104 ASP A CA 1
ATOM 787 C C . ASP A 1 104 ? -4.196 -11.469 -0.753 1.00 91.44 104 ASP A C 1
ATOM 789 O O . ASP A 1 104 ? -3.841 -12.650 -0.781 1.00 91.44 104 ASP A O 1
ATOM 793 N N . PHE A 1 105 ? -3.534 -10.528 -1.440 1.00 92.94 105 PHE A N 1
ATOM 794 C CA . PHE A 1 105 ? -2.338 -10.802 -2.239 1.00 92.94 105 PHE A CA 1
ATOM 795 C C . PHE A 1 105 ? -1.169 -11.166 -1.328 1.00 92.94 105 PHE A C 1
ATOM 797 O O . PHE A 1 105 ? -0.754 -10.340 -0.525 1.00 92.94 105 PHE A O 1
ATOM 804 N N . LYS A 1 106 ? -0.635 -12.392 -1.435 1.00 91.94 106 LYS A N 1
ATOM 805 C CA . LYS A 1 106 ? 0.528 -12.871 -0.655 1.00 91.94 106 LYS A CA 1
ATOM 806 C C . LYS A 1 106 ? 0.471 -12.446 0.826 1.00 91.94 106 LYS A C 1
ATOM 808 O O . LYS A 1 106 ? 1.459 -11.980 1.382 1.00 91.94 106 LYS A O 1
ATOM 813 N N . LYS A 1 107 ? -0.689 -12.623 1.473 1.00 90.38 107 LYS A N 1
ATOM 814 C CA . LYS A 1 107 ? -0.980 -12.184 2.854 1.00 90.38 107 LYS A CA 1
ATOM 815 C C . LYS A 1 107 ? 0.138 -12.479 3.863 1.00 90.38 107 LYS A C 1
ATOM 817 O O . LYS A 1 107 ? 0.439 -11.635 4.701 1.00 90.38 107 LYS A O 1
ATOM 822 N N . GLU A 1 108 ? 0.734 -13.668 3.795 1.00 89.88 108 GLU A N 1
ATOM 823 C CA . GLU A 1 108 ? 1.788 -14.097 4.728 1.00 89.88 108 GLU A CA 1
ATOM 824 C C . GLU A 1 108 ? 3.093 -13.292 4.583 1.00 89.88 108 GLU A C 1
ATOM 826 O O . GLU A 1 108 ? 3.921 -13.293 5.487 1.00 89.88 108 GLU A O 1
ATOM 831 N N . ALA A 1 109 ? 3.270 -12.578 3.468 1.00 91.69 109 ALA A N 1
ATOM 832 C CA . ALA A 1 109 ? 4.407 -11.699 3.221 1.00 91.69 109 ALA A CA 1
ATOM 833 C C . ALA A 1 109 ? 4.184 -10.263 3.732 1.00 91.69 109 ALA A C 1
ATOM 835 O O . ALA A 1 109 ? 5.103 -9.452 3.642 1.00 91.69 109 ALA A O 1
ATOM 836 N N . ILE A 1 110 ? 2.996 -9.911 4.245 1.00 90.94 110 ILE A N 1
ATOM 837 C CA . ILE A 1 110 ? 2.717 -8.551 4.732 1.00 90.94 110 ILE A CA 1
ATOM 838 C C . ILE A 1 110 ? 3.500 -8.293 6.021 1.00 90.94 110 ILE A C 1
ATOM 840 O O . ILE A 1 110 ? 3.271 -8.947 7.037 1.00 90.94 110 ILE A O 1
ATOM 844 N N . VAL A 1 111 ? 4.370 -7.283 6.003 1.00 88.94 111 VAL A N 1
ATOM 845 C CA . VAL A 1 111 ? 5.171 -6.878 7.170 1.00 88.94 111 VAL A CA 1
ATOM 846 C C . VAL A 1 111 ? 4.665 -5.604 7.833 1.00 88.94 111 VAL A C 1
ATOM 848 O O . VAL A 1 111 ? 4.806 -5.463 9.048 1.00 88.94 111 VAL A O 1
ATOM 851 N N . ASP A 1 112 ? 4.040 -4.705 7.070 1.00 86.12 112 ASP A N 1
ATOM 852 C CA . ASP A 1 112 ? 3.449 -3.477 7.598 1.00 86.12 112 ASP A CA 1
ATOM 853 C C . ASP A 1 112 ? 2.268 -3.001 6.742 1.00 86.12 112 ASP A C 1
ATOM 855 O O . ASP A 1 112 ? 2.187 -3.263 5.540 1.00 86.12 112 ASP A O 1
ATOM 859 N N . ILE A 1 113 ? 1.336 -2.296 7.380 1.00 85.44 113 ILE A N 1
ATOM 860 C CA . ILE A 1 113 ? 0.199 -1.651 6.729 1.00 85.44 113 ILE A CA 1
ATOM 861 C C . ILE A 1 113 ? 0.016 -0.281 7.344 1.00 85.44 113 ILE A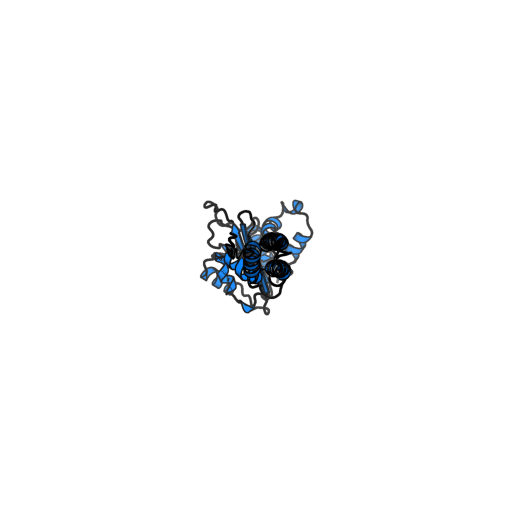 C 1
ATOM 863 O O . ILE A 1 113 ? -0.173 -0.141 8.555 1.00 85.44 113 ILE A O 1
ATOM 867 N N . GLN A 1 114 ? -0.054 0.717 6.478 1.00 80.06 114 GLN A N 1
ATOM 868 C CA . GLN A 1 114 ? -0.292 2.090 6.860 1.00 80.06 114 GLN A CA 1
ATOM 869 C C . GLN A 1 114 ? -1.472 2.637 6.076 1.00 80.06 114 GLN A C 1
ATOM 871 O O . GLN A 1 114 ? -1.662 2.370 4.893 1.00 80.06 114 GLN A O 1
ATOM 876 N N . SER A 1 115 ? -2.303 3.413 6.750 1.00 77.12 115 SER A N 1
ATOM 877 C CA . SER A 1 115 ? -3.386 4.133 6.100 1.00 77.12 115 SER A CA 1
ATOM 878 C C . SER A 1 115 ? -3.609 5.424 6.844 1.00 77.12 115 SER A C 1
ATOM 880 O O . SER A 1 115 ? -3.703 5.414 8.077 1.00 77.12 115 SER A O 1
ATOM 882 N N . GLN A 1 116 ? -3.761 6.503 6.099 1.00 68.62 116 GLN A N 1
ATOM 883 C CA . GLN A 1 116 ? -4.101 7.794 6.647 1.00 68.62 116 GLN A CA 1
ATOM 884 C C . GLN A 1 116 ? -5.382 8.274 5.982 1.00 68.62 116 GLN A C 1
ATOM 886 O O . GLN A 1 116 ? -5.578 8.195 4.768 1.00 68.62 116 GLN A O 1
ATOM 891 N N . ASN A 1 117 ? -6.285 8.747 6.828 1.00 62.28 117 ASN A N 1
ATOM 892 C CA . ASN A 1 117 ? -7.450 9.490 6.403 1.00 62.28 117 ASN A CA 1
ATOM 893 C C . ASN A 1 117 ? -7.236 10.895 6.949 1.00 62.28 117 ASN A C 1
ATOM 895 O O . ASN A 1 117 ? -7.365 11.111 8.158 1.00 62.28 117 ASN A O 1
ATOM 899 N N . THR A 1 118 ? -6.816 11.832 6.104 1.00 51.53 118 THR A N 1
ATOM 900 C CA . THR A 1 118 ? -6.732 13.222 6.545 1.00 51.53 118 THR A CA 1
ATOM 901 C C . THR A 1 118 ? -8.149 13.721 6.825 1.00 51.53 118 THR A C 1
ATOM 903 O O . THR A 1 118 ? -9.108 13.363 6.143 1.00 51.53 118 THR A O 1
ATOM 906 N N . PHE A 1 119 ? -8.303 14.582 7.837 1.00 40.09 119 PHE A N 1
ATOM 907 C CA . PHE A 1 119 ? -9.585 15.247 8.142 1.00 40.09 119 PHE A CA 1
ATOM 908 C C . PHE A 1 119 ? -10.110 16.072 6.944 1.00 40.09 119 PHE A C 1
ATOM 910 O O . PHE A 1 119 ? -11.259 16.503 6.923 1.00 40.09 119 PHE A O 1
ATOM 917 N N . ILE A 1 120 ? -9.249 16.268 5.940 1.00 46.25 120 ILE A N 1
ATOM 918 C CA . ILE A 1 120 ? -9.455 17.010 4.710 1.00 46.25 120 ILE A CA 1
ATOM 919 C C . ILE A 1 120 ? -9.220 16.043 3.541 1.00 46.25 120 ILE A C 1
ATOM 921 O O . ILE A 1 120 ? -8.123 15.945 3.007 1.00 46.25 120 ILE A O 1
ATOM 925 N N . LEU A 1 121 ? -10.275 15.333 3.155 1.00 56.53 121 LEU A N 1
ATOM 926 C CA . LEU A 1 121 ? -10.551 14.966 1.766 1.00 56.53 121 LEU A CA 1
ATOM 927 C C . LEU A 1 121 ? -9.477 14.172 0.977 1.00 56.53 121 LEU A C 1
ATOM 929 O O . LEU A 1 121 ? -9.516 14.185 -0.253 1.00 56.53 121 LEU A O 1
ATOM 933 N N . VAL A 1 122 ? -8.571 13.430 1.614 1.00 60.22 122 VAL A N 1
ATOM 934 C CA . VAL A 1 122 ? -7.658 12.519 0.901 1.00 60.22 122 VAL A CA 1
ATOM 935 C C . VAL A 1 122 ? -7.517 11.213 1.673 1.00 60.22 122 VAL A C 1
ATOM 937 O O . VAL A 1 122 ? -7.341 11.201 2.893 1.00 60.22 122 VAL A O 1
ATOM 940 N N . ARG A 1 123 ? -7.609 10.098 0.948 1.00 74.06 123 ARG A N 1
ATOM 941 C CA . ARG A 1 123 ? -7.384 8.755 1.479 1.00 74.06 123 ARG A CA 1
ATOM 942 C C . ARG A 1 123 ? -6.156 8.179 0.804 1.00 74.06 123 ARG A C 1
ATOM 944 O O . ARG A 1 123 ? -6.117 8.067 -0.419 1.00 74.06 123 ARG A O 1
ATOM 951 N N . HIS A 1 124 ? -5.172 7.802 1.602 1.00 76.75 124 HIS A N 1
ATOM 952 C CA . HIS A 1 124 ? -3.991 7.119 1.101 1.00 76.75 124 HIS A CA 1
ATOM 953 C C . HIS A 1 124 ? -3.571 6.006 2.053 1.00 76.75 124 HIS A C 1
ATOM 955 O O . HIS A 1 124 ? -3.884 6.014 3.250 1.00 76.75 124 HIS A O 1
ATOM 961 N N . GLY A 1 125 ? -2.871 5.024 1.507 1.00 80.56 125 GLY A N 1
ATOM 962 C CA . GLY A 1 125 ? -2.361 3.907 2.279 1.00 80.56 125 GLY A CA 1
ATOM 963 C C . GLY A 1 125 ? -1.253 3.174 1.552 1.00 80.56 125 GLY A C 1
ATOM 964 O O . GLY A 1 125 ? -1.134 3.257 0.332 1.00 80.56 125 GLY A O 1
ATOM 965 N N . ALA A 1 126 ? -0.457 2.457 2.330 1.00 86.50 126 ALA A N 1
ATOM 966 C CA . ALA A 1 126 ? 0.618 1.615 1.852 1.00 86.50 126 ALA A CA 1
ATOM 967 C C . ALA A 1 126 ? 0.523 0.234 2.508 1.00 86.50 126 ALA A C 1
ATOM 969 O O . ALA A 1 126 ? 0.265 0.132 3.711 1.00 86.50 126 ALA A O 1
ATOM 970 N N . ILE A 1 127 ? 0.732 -0.821 1.723 1.00 89.56 127 ILE A N 1
ATOM 971 C CA . ILE A 1 127 ? 0.975 -2.172 2.238 1.00 89.56 127 ILE A CA 1
ATOM 972 C C . ILE A 1 127 ? 2.397 -2.555 1.859 1.00 89.56 127 ILE A C 1
ATOM 974 O O . ILE A 1 127 ? 2.762 -2.487 0.686 1.00 89.56 127 ILE A O 1
ATOM 978 N N . HIS A 1 128 ? 3.177 -2.961 2.853 1.00 89.62 128 HIS A N 1
ATOM 979 C CA . HIS A 1 128 ? 4.558 -3.384 2.687 1.00 89.62 128 HIS A CA 1
ATOM 980 C C . HIS A 1 128 ? 4.634 -4.901 2.782 1.00 89.62 128 HIS A C 1
ATOM 982 O O . HIS A 1 128 ? 4.150 -5.499 3.749 1.00 89.62 128 HIS A O 1
ATOM 988 N N . TYR A 1 129 ? 5.284 -5.506 1.797 1.00 92.19 129 TYR A N 1
ATOM 989 C CA . TYR A 1 129 ? 5.517 -6.935 1.719 1.00 92.19 129 TYR A CA 1
ATOM 990 C C . TYR A 1 129 ? 7.011 -7.237 1.707 1.00 92.19 129 TYR A C 1
ATOM 992 O O . TYR A 1 129 ? 7.791 -6.506 1.095 1.00 92.19 129 TYR A O 1
ATOM 1000 N N . ARG A 1 130 ? 7.392 -8.349 2.336 1.00 92.50 130 ARG A N 1
ATOM 1001 C CA . ARG A 1 130 ? 8.753 -8.889 2.315 1.00 92.50 130 ARG A CA 1
ATOM 1002 C C . ARG A 1 130 ? 8.722 -10.409 2.231 1.00 92.50 130 ARG A C 1
ATOM 1004 O O . ARG A 1 130 ? 7.942 -11.063 2.920 1.00 92.50 130 ARG A O 1
ATOM 1011 N N . THR A 1 131 ? 9.589 -10.969 1.402 1.00 93.62 131 THR A N 1
ATOM 1012 C CA . THR A 1 131 ? 9.693 -12.409 1.147 1.00 93.62 131 THR A CA 1
ATOM 1013 C C . THR A 1 131 ? 11.101 -12.760 0.638 1.00 93.62 131 THR A C 1
ATOM 1015 O O . THR A 1 131 ? 12.027 -11.964 0.778 1.00 93.62 131 THR A O 1
ATOM 1018 N N . GLU A 1 132 ? 11.292 -13.964 0.100 1.00 94.00 132 GLU A N 1
ATOM 1019 C CA . GLU A 1 132 ? 12.562 -14.402 -0.486 1.00 94.00 132 GLU A CA 1
ATOM 1020 C C . GLU A 1 132 ? 12.818 -13.726 -1.850 1.00 94.00 132 GLU A C 1
ATOM 1022 O O . GLU A 1 132 ? 11.857 -13.448 -2.579 1.00 94.00 132 GLU A O 1
ATOM 1027 N N . PRO A 1 133 ? 14.086 -13.487 -2.240 1.00 93.94 133 PRO A N 1
ATOM 1028 C CA . PRO A 1 133 ? 14.421 -12.916 -3.545 1.00 93.94 133 PRO A CA 1
ATOM 1029 C C . PRO A 1 133 ? 13.776 -13.662 -4.721 1.00 93.94 133 PRO A C 1
ATOM 1031 O O . PRO A 1 133 ? 13.697 -14.889 -4.742 1.00 93.94 133 PRO A O 1
ATOM 1034 N N . GLY A 1 134 ? 13.317 -12.907 -5.717 1.00 91.12 134 GLY A N 1
ATOM 1035 C CA . GLY A 1 134 ? 12.677 -13.397 -6.937 1.00 91.12 134 GLY A CA 1
ATOM 1036 C C . GLY A 1 134 ? 11.184 -13.707 -6.801 1.00 91.12 134 GLY A C 1
ATOM 1037 O O . GLY A 1 134 ? 10.555 -14.099 -7.787 1.00 91.12 134 GLY A O 1
ATOM 1038 N N . SER A 1 135 ? 10.598 -13.524 -5.617 1.00 93.94 135 SER A N 1
ATOM 1039 C CA . SER A 1 135 ? 9.195 -13.868 -5.362 1.00 93.94 135 SER A CA 1
ATOM 1040 C C . SER A 1 135 ? 8.199 -12.854 -5.919 1.00 93.94 135 SER A C 1
ATOM 1042 O O . SER A 1 135 ? 7.075 -13.236 -6.242 1.00 93.94 135 SER A O 1
ATOM 1044 N N . PHE A 1 136 ? 8.549 -11.569 -6.004 1.00 95.31 136 PHE A N 1
ATOM 1045 C CA . PHE A 1 136 ? 7.689 -10.547 -6.602 1.00 95.31 136 PHE A CA 1
ATOM 1046 C C . PHE A 1 136 ? 8.047 -10.339 -8.070 1.00 95.31 136 PHE A C 1
ATOM 1048 O O . PHE A 1 136 ? 9.016 -9.664 -8.408 1.00 95.31 136 PHE A O 1
ATOM 1055 N N . GLN A 1 137 ? 7.235 -10.919 -8.954 1.00 94.94 137 GLN A N 1
ATOM 1056 C CA . GLN A 1 137 ? 7.386 -10.774 -10.397 1.00 94.94 137 GLN A CA 1
ATOM 1057 C C . GLN A 1 137 ? 6.425 -9.712 -10.927 1.00 94.94 137 GLN A C 1
ATOM 1059 O O . GLN A 1 137 ? 5.222 -9.765 -10.676 1.00 94.94 137 GLN A O 1
ATOM 1064 N N . ALA A 1 138 ? 6.946 -8.761 -11.707 1.00 93.81 138 ALA A N 1
ATOM 1065 C CA . ALA A 1 138 ? 6.159 -7.629 -12.201 1.00 93.81 138 ALA A CA 1
ATOM 1066 C C . ALA A 1 138 ? 4.907 -8.064 -12.983 1.00 93.81 138 ALA A C 1
ATOM 1068 O O . ALA A 1 138 ? 3.848 -7.474 -12.798 1.00 93.81 138 ALA A O 1
ATOM 1069 N N . GLN A 1 139 ? 5.005 -9.114 -13.805 1.00 95.31 139 GLN A N 1
ATOM 1070 C CA . GLN A 1 139 ? 3.863 -9.595 -14.586 1.00 95.31 139 GLN A CA 1
ATOM 1071 C C . GLN A 1 139 ? 2.765 -10.201 -13.700 1.00 95.31 139 GLN A C 1
ATOM 1073 O O . GLN A 1 139 ? 1.602 -9.884 -13.899 1.00 95.31 139 GLN A O 1
ATOM 1078 N N . GLU A 1 140 ? 3.122 -10.991 -12.679 1.00 95.75 140 GLU A N 1
ATOM 1079 C CA . GLU A 1 140 ? 2.153 -11.556 -11.719 1.00 95.75 140 GLU A CA 1
ATOM 1080 C C . GLU A 1 140 ? 1.354 -10.445 -11.021 1.00 95.75 140 GLU A C 1
ATOM 1082 O O . GLU A 1 140 ? 0.143 -10.542 -10.834 1.00 95.75 140 GLU A O 1
ATOM 1087 N N . ILE A 1 141 ? 2.048 -9.366 -10.659 1.00 95.94 141 ILE A N 1
ATOM 1088 C CA . ILE A 1 141 ? 1.468 -8.199 -9.993 1.00 95.94 141 ILE A CA 1
ATOM 1089 C C . ILE A 1 141 ? 0.530 -7.441 -10.939 1.00 95.94 141 ILE A C 1
ATOM 1091 O O . ILE A 1 141 ? -0.559 -7.047 -10.521 1.00 95.94 141 ILE A O 1
ATOM 1095 N N . ILE A 1 142 ? 0.936 -7.250 -12.200 1.00 96.06 142 ILE A N 1
ATOM 1096 C CA . ILE A 1 142 ? 0.103 -6.620 -13.235 1.00 96.06 142 ILE A CA 1
ATOM 1097 C C . ILE A 1 142 ? -1.167 -7.443 -13.455 1.00 96.06 142 ILE A C 1
ATOM 1099 O O . ILE A 1 142 ? -2.261 -6.898 -13.329 1.00 96.06 142 ILE A O 1
ATOM 1103 N N . ASP A 1 143 ? -1.029 -8.748 -13.688 1.00 96.31 143 ASP A N 1
ATOM 1104 C CA . ASP A 1 143 ? -2.156 -9.645 -13.954 1.00 96.31 143 ASP A CA 1
ATOM 1105 C C . ASP A 1 143 ? -3.154 -9.643 -12.784 1.00 96.31 143 ASP A C 1
ATOM 1107 O O . ASP A 1 143 ? -4.370 -9.571 -12.982 1.00 96.31 143 ASP A O 1
ATOM 1111 N N . PHE A 1 144 ? -2.650 -9.668 -11.545 1.00 95.69 144 PHE A N 1
ATOM 1112 C CA . PHE A 1 144 ? -3.487 -9.602 -10.349 1.00 95.69 144 PHE A CA 1
ATOM 1113 C C . PHE A 1 144 ? -4.220 -8.259 -10.218 1.00 95.69 144 PHE A C 1
ATOM 1115 O O . PHE A 1 144 ? -5.407 -8.234 -9.881 1.00 95.69 144 PHE A O 1
ATOM 1122 N N . ALA A 1 145 ? -3.543 -7.142 -10.488 1.00 93.31 145 ALA A N 1
ATOM 1123 C CA . ALA A 1 145 ? -4.141 -5.811 -10.426 1.00 93.31 145 ALA A CA 1
ATOM 1124 C C . ALA A 1 145 ? -5.232 -5.625 -11.498 1.00 93.31 145 ALA A C 1
ATOM 1126 O O . ALA A 1 145 ? -6.334 -5.164 -11.184 1.00 93.31 145 ALA A O 1
ATOM 1127 N N . GLU A 1 146 ? -4.963 -6.048 -12.736 1.00 93.19 146 GLU A N 1
ATOM 1128 C CA . GLU A 1 146 ? -5.908 -5.963 -13.857 1.00 93.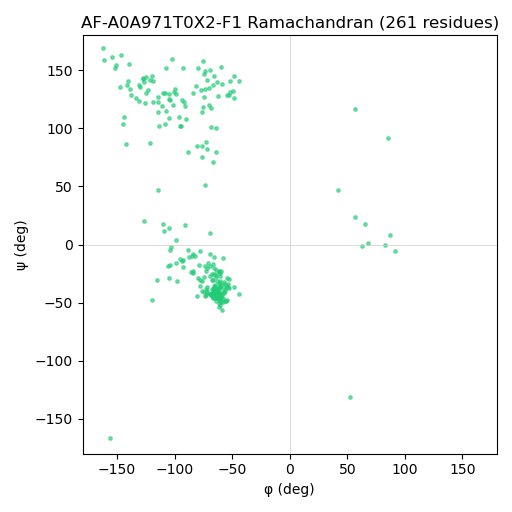19 146 GLU A CA 1
ATOM 1129 C C . GLU A 1 146 ? -7.137 -6.846 -13.653 1.00 93.19 146 GLU A C 1
ATOM 1131 O O . GLU A 1 146 ? -8.264 -6.396 -13.885 1.00 93.19 146 GLU A O 1
ATOM 1136 N N . ALA A 1 147 ? -6.962 -8.052 -13.102 1.00 94.25 147 ALA A N 1
ATOM 1137 C CA . ALA A 1 147 ? -8.076 -8.918 -12.715 1.00 94.25 147 ALA A CA 1
ATOM 1138 C C . ALA A 1 147 ? -9.010 -8.276 -11.667 1.00 94.25 147 ALA A C 1
ATOM 1140 O O . ALA A 1 147 ? -10.181 -8.648 -11.576 1.00 94.25 147 ALA A O 1
ATOM 1141 N N . ASN A 1 148 ? -8.515 -7.297 -10.901 1.00 92.19 148 ASN A N 1
ATOM 1142 C CA . ASN A 1 148 ? -9.267 -6.554 -9.886 1.00 92.19 148 ASN A CA 1
ATOM 1143 C C . ASN A 1 148 ? -9.641 -5.123 -10.326 1.00 92.19 148 ASN A C 1
ATOM 1145 O O . ASN A 1 148 ? -10.079 -4.312 -9.507 1.00 92.19 148 ASN A O 1
ATOM 1149 N N . GLY A 1 149 ? -9.520 -4.814 -11.621 1.00 88.75 149 GLY A N 1
ATOM 1150 C CA . GLY A 1 149 ? -10.029 -3.577 -12.219 1.00 88.75 149 GLY A CA 1
ATOM 1151 C C . GLY A 1 149 ? -9.078 -2.380 -12.173 1.00 88.75 149 GLY A C 1
ATOM 1152 O O . GLY A 1 149 ? -9.490 -1.278 -12.533 1.00 88.75 149 GLY A O 1
ATOM 1153 N N . TRP A 1 150 ? -7.823 -2.564 -11.756 1.00 89.62 150 TRP A N 1
ATOM 1154 C CA . TRP A 1 150 ? -6.784 -1.550 -11.940 1.00 89.62 150 TRP A CA 1
ATOM 1155 C C . TRP A 1 150 ? -6.182 -1.689 -13.331 1.00 89.62 150 TRP A C 1
ATOM 1157 O O . TRP A 1 150 ? -5.780 -2.774 -13.717 1.00 89.62 150 TRP A O 1
ATOM 1167 N N . LYS A 1 151 ? -6.070 -0.603 -14.087 1.00 90.25 151 LYS A N 1
ATOM 1168 C CA . LYS A 1 151 ? -5.476 -0.617 -15.422 1.00 90.25 151 LYS A CA 1
ATOM 1169 C C . LYS A 1 151 ? -3.997 -0.264 -15.349 1.00 90.25 151 LYS A C 1
ATOM 1171 O O . LYS A 1 151 ? -3.642 0.798 -14.837 1.00 90.25 151 LYS A O 1
ATOM 1176 N N . TYR A 1 152 ? -3.143 -1.136 -15.869 1.00 90.75 152 TYR A N 1
ATOM 1177 C CA . TYR A 1 152 ? -1.714 -0.872 -15.966 1.00 90.75 152 TYR A CA 1
ATOM 1178 C C . TYR A 1 152 ? -1.413 0.183 -17.039 1.00 90.75 152 TYR A C 1
ATOM 1180 O O . TYR A 1 152 ? -2.030 0.194 -18.106 1.00 90.75 152 TYR A O 1
ATOM 1188 N N . HIS A 1 153 ? -0.451 1.067 -16.761 1.00 86.50 153 HIS A N 1
ATOM 1189 C CA . HIS A 1 153 ? -0.022 2.101 -17.710 1.00 86.50 153 HIS A CA 1
ATOM 1190 C C . HIS A 1 153 ? 1.449 1.997 -18.087 1.00 86.50 153 HIS A C 1
ATOM 1192 O O . HIS A 1 153 ? 1.779 2.071 -19.271 1.00 86.50 153 HIS A O 1
ATOM 1198 N N . LEU A 1 154 ? 2.346 1.852 -17.109 1.00 84.75 154 LEU A N 1
ATOM 1199 C CA . LEU A 1 154 ? 3.781 1.811 -17.388 1.00 84.75 154 LEU A CA 1
ATOM 1200 C C . LEU A 1 154 ? 4.624 1.224 -16.256 1.00 84.75 154 LEU A C 1
ATOM 1202 O O . LEU A 1 154 ? 4.170 1.039 -15.126 1.00 84.75 154 LEU A O 1
ATOM 1206 N N . SER A 1 155 ? 5.888 0.977 -16.594 1.00 85.75 155 SER A N 1
ATOM 1207 C CA . SER A 1 155 ? 6.970 0.639 -15.678 1.00 85.75 155 SER A CA 1
ATOM 1208 C C . SER A 1 155 ? 8.062 1.702 -15.774 1.00 85.75 155 SER A C 1
ATOM 1210 O O . SER A 1 155 ? 8.401 2.135 -16.877 1.00 85.75 155 SER A O 1
ATOM 1212 N N . LEU A 1 156 ? 8.654 2.061 -14.640 1.00 82.81 156 LEU A N 1
ATOM 1213 C CA . LEU A 1 156 ? 9.794 2.970 -14.544 1.00 82.81 156 LEU A CA 1
AT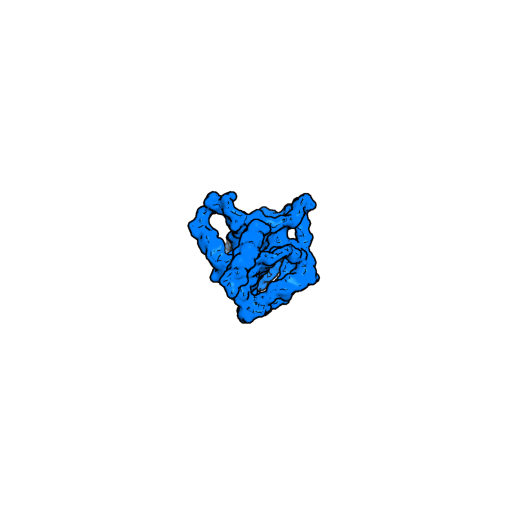OM 1214 C C . LEU A 1 156 ? 10.854 2.367 -13.609 1.00 82.81 156 LEU A C 1
ATOM 1216 O O . LEU A 1 156 ? 10.511 2.022 -12.478 1.00 82.81 156 LEU A O 1
ATOM 1220 N N . PRO A 1 157 ? 12.118 2.223 -14.043 1.00 83.50 157 PRO A N 1
ATOM 1221 C CA . PRO A 1 157 ? 13.213 1.937 -13.123 1.00 83.50 157 PRO A CA 1
ATOM 1222 C C . PRO A 1 157 ? 13.569 3.191 -12.309 1.00 83.50 157 PRO A C 1
ATOM 1224 O O . PRO A 1 157 ? 13.707 4.277 -12.877 1.00 83.50 157 PRO A O 1
ATOM 1227 N N . LEU A 1 158 ? 13.732 3.031 -10.998 1.00 78.50 158 LEU A N 1
ATOM 1228 C CA . LEU A 1 158 ? 14.272 4.038 -10.085 1.00 78.50 158 LEU A CA 1
ATOM 1229 C C . LEU A 1 158 ? 15.508 3.476 -9.386 1.00 78.50 158 LEU A C 1
ATOM 1231 O O . LEU A 1 158 ? 15.525 2.306 -9.010 1.00 78.50 158 LEU A O 1
ATOM 1235 N N . PHE A 1 159 ? 16.515 4.319 -9.187 1.00 81.25 159 PHE A N 1
ATOM 1236 C CA . PHE A 1 159 ? 17.771 3.917 -8.559 1.00 81.25 159 PHE A CA 1
ATOM 1237 C C . PHE A 1 159 ? 17.883 4.486 -7.147 1.00 81.25 159 PHE A C 1
ATOM 1239 O O . PHE A 1 159 ? 17.357 5.566 -6.872 1.00 81.25 159 PHE A O 1
ATOM 1246 N N . GLU A 1 160 ? 18.607 3.809 -6.255 1.00 77.88 160 GLU A N 1
ATOM 1247 C CA . GLU A 1 160 ? 18.842 4.274 -4.876 1.00 77.88 160 GLU A CA 1
ATOM 1248 C C . GLU A 1 160 ? 19.391 5.717 -4.849 1.00 77.88 160 GLU A C 1
ATOM 1250 O O . GLU A 1 160 ? 19.009 6.542 -4.016 1.00 77.88 160 GLU A O 1
ATOM 1255 N N . GLU A 1 161 ? 20.253 6.059 -5.810 1.00 75.44 161 GLU A N 1
ATOM 1256 C CA . GLU A 1 161 ? 20.812 7.405 -5.960 1.00 75.44 161 GLU A CA 1
ATOM 1257 C C . GLU A 1 161 ? 19.755 8.488 -6.203 1.00 75.44 161 GLU A C 1
ATOM 1259 O O . GLU A 1 161 ? 19.944 9.631 -5.779 1.00 75.44 161 GLU A O 1
ATOM 1264 N N . ASP A 1 162 ? 18.649 8.152 -6.869 1.00 70.56 162 ASP A N 1
ATOM 1265 C CA . ASP A 1 162 ? 17.559 9.094 -7.125 1.00 70.56 162 ASP A CA 1
ATOM 1266 C C . ASP A 1 162 ? 16.893 9.501 -5.801 1.00 70.56 162 ASP A C 1
ATOM 1268 O O . ASP A 1 162 ? 16.606 10.679 -5.591 1.00 70.56 162 ASP A O 1
ATOM 1272 N N . PHE A 1 163 ? 16.754 8.560 -4.860 1.00 68.56 163 PHE A N 1
ATOM 1273 C CA . PHE A 1 163 ? 16.227 8.811 -3.514 1.00 68.56 163 PHE A CA 1
ATOM 1274 C C . PHE A 1 163 ? 17.231 9.542 -2.622 1.00 68.56 163 PHE A C 1
ATOM 1276 O O . PHE A 1 163 ? 16.864 10.498 -1.941 1.00 68.56 163 PHE A O 1
ATOM 1283 N N . LYS A 1 164 ? 18.518 9.177 -2.676 1.00 69.50 164 LYS A N 1
ATOM 1284 C CA . LYS A 1 164 ? 19.572 9.890 -1.929 1.00 69.50 164 LYS A CA 1
ATOM 1285 C C . LYS A 1 164 ? 19.695 11.350 -2.342 1.00 69.50 164 LYS A C 1
ATOM 1287 O O . LYS A 1 164 ? 20.011 12.194 -1.505 1.00 69.50 164 LYS A O 1
ATOM 1292 N N . LYS A 1 165 ? 19.458 11.672 -3.619 1.00 65.06 165 LYS A N 1
ATOM 1293 C CA . LYS A 1 165 ? 19.398 13.069 -4.064 1.00 65.06 165 LYS A CA 1
ATOM 1294 C C . LYS A 1 165 ? 18.297 13.802 -3.304 1.00 65.06 165 LYS A C 1
ATOM 1296 O O . LYS A 1 165 ? 18.608 14.822 -2.698 1.00 65.06 165 LYS A O 1
ATOM 1301 N N . LEU A 1 166 ? 17.085 13.237 -3.231 1.00 59.03 166 LEU A N 1
ATOM 1302 C CA . LEU A 1 166 ? 15.939 13.829 -2.524 1.00 59.03 166 LEU A CA 1
ATOM 1303 C C . LEU A 1 166 ? 16.205 14.180 -1.072 1.00 59.03 166 LEU A C 1
ATOM 1305 O O . LEU A 1 166 ? 15.867 15.285 -0.658 1.00 59.03 166 LEU A O 1
ATOM 1309 N N . GLU A 1 167 ? 16.798 13.255 -0.319 1.00 62.41 167 GLU A N 1
ATOM 1310 C CA . GLU A 1 167 ? 17.064 13.446 1.109 1.00 62.41 167 GLU A CA 1
ATOM 1311 C C . GLU A 1 167 ? 17.994 14.638 1.382 1.00 62.41 167 GLU A C 1
ATOM 1313 O O . GLU A 1 167 ? 17.944 15.215 2.467 1.00 62.41 167 GLU A O 1
ATOM 1318 N N . ASN A 1 168 ? 18.823 15.019 0.401 1.00 60.59 168 ASN A N 1
ATOM 1319 C CA . ASN A 1 168 ? 19.919 15.967 0.586 1.00 60.59 168 ASN A CA 1
ATOM 1320 C C . ASN A 1 168 ? 19.695 17.372 0.001 1.00 60.59 168 ASN A C 1
ATOM 1322 O O . ASN A 1 168 ? 20.406 18.281 0.428 1.00 60.59 168 ASN A O 1
ATOM 1326 N N . ASN A 1 169 ? 18.752 17.589 -0.929 1.00 55.22 169 ASN A N 1
ATOM 1327 C CA . ASN A 1 169 ? 18.482 18.946 -1.451 1.00 55.22 169 ASN A CA 1
ATOM 1328 C C . ASN A 1 169 ? 17.219 19.587 -0.856 1.00 55.22 169 ASN A C 1
ATOM 1330 O O . ASN A 1 169 ? 16.336 18.921 -0.312 1.00 55.22 169 ASN A O 1
ATOM 1334 N N . SER A 1 170 ? 17.151 20.916 -0.936 1.00 55.53 170 SER A N 1
ATOM 1335 C CA . SER A 1 170 ? 16.041 21.702 -0.393 1.00 55.53 170 SER A CA 1
ATOM 1336 C C . SER A 1 170 ? 14.821 21.693 -1.322 1.00 55.53 170 SER A C 1
ATOM 1338 O O . SER A 1 170 ? 14.944 21.583 -2.538 1.00 55.53 170 SER A O 1
ATOM 1340 N N . PHE A 1 171 ? 13.620 21.848 -0.754 1.00 49.66 171 PHE A N 1
ATOM 1341 C CA . PHE A 1 171 ? 12.351 21.837 -1.499 1.00 49.66 171 PHE A CA 1
ATOM 1342 C C . PHE A 1 171 ? 12.296 22.850 -2.663 1.00 49.66 171 PHE A C 1
ATOM 1344 O O . PHE A 1 171 ? 11.630 22.606 -3.668 1.00 49.66 171 PHE A O 1
ATOM 1351 N N . ASP A 1 172 ? 13.020 23.964 -2.547 1.00 50.22 172 ASP A N 1
ATOM 1352 C CA . ASP A 1 172 ? 13.040 25.036 -3.545 1.00 50.22 172 ASP A CA 1
ATOM 1353 C C . ASP A 1 172 ? 13.943 24.726 -4.754 1.00 50.22 172 ASP A C 1
ATOM 1355 O O . ASP A 1 172 ? 13.625 25.144 -5.866 1.00 50.22 172 ASP A O 1
ATOM 1359 N N . GLU A 1 173 ? 15.008 23.933 -4.584 1.00 52.34 173 GLU A N 1
ATOM 1360 C CA . GLU A 1 173 ? 15.891 23.488 -5.686 1.00 52.34 173 GLU A CA 1
ATOM 1361 C C . GLU A 1 173 ? 15.208 22.470 -6.612 1.00 52.34 173 GLU A C 1
ATOM 1363 O O . GLU A 1 173 ? 15.638 22.228 -7.738 1.00 52.34 173 GLU A O 1
ATOM 1368 N N . TYR A 1 174 ? 14.103 21.894 -6.151 1.00 51.12 174 TYR A N 1
ATOM 1369 C CA . TYR A 1 174 ? 13.389 20.811 -6.809 1.00 51.12 174 TYR A CA 1
ATOM 1370 C C . TYR A 1 174 ? 12.254 21.241 -7.719 1.00 51.12 174 TYR A C 1
ATOM 1372 O O . TYR A 1 174 ? 11.790 20.451 -8.540 1.00 51.12 174 TYR A O 1
ATOM 1380 N N . ARG A 1 175 ? 11.819 22.498 -7.624 1.00 46.31 175 ARG A N 1
ATOM 1381 C CA . ARG A 1 175 ? 10.759 23.022 -8.489 1.00 46.31 175 ARG A CA 1
ATOM 1382 C C . ARG A 1 175 ? 11.173 23.099 -9.966 1.00 46.31 175 ARG A C 1
ATOM 1384 O O . ARG A 1 175 ? 10.309 23.320 -10.808 1.00 46.31 175 ARG A O 1
ATOM 1391 N N . GLU A 1 176 ? 12.461 22.915 -10.262 1.00 47.34 176 GLU A N 1
ATOM 1392 C CA . GLU A 1 176 ? 13.025 22.871 -11.617 1.00 47.34 176 GLU A CA 1
ATOM 1393 C C . GLU A 1 176 ? 13.385 21.453 -12.104 1.00 47.34 176 GLU A C 1
ATOM 1395 O O . GLU A 1 176 ? 13.748 21.297 -13.267 1.00 47.34 176 GLU A O 1
ATOM 1400 N N . ALA A 1 177 ? 13.266 20.412 -11.267 1.00 49.31 177 ALA A N 1
ATOM 1401 C CA . ALA A 1 177 ? 13.621 19.040 -11.636 1.00 49.31 177 ALA A CA 1
ATOM 1402 C C . ALA A 1 177 ? 12.382 18.136 -11.739 1.00 49.31 177 ALA A C 1
ATOM 1404 O O . ALA A 1 177 ? 11.709 17.874 -10.741 1.00 49.31 177 ALA A O 1
ATOM 1405 N N . ASP A 1 178 ? 12.140 17.578 -12.928 1.00 54.69 178 ASP A N 1
ATOM 1406 C CA . ASP A 1 178 ? 11.076 16.599 -13.223 1.00 54.69 178 ASP A CA 1
ATOM 1407 C C . ASP A 1 178 ? 11.029 15.443 -12.202 1.00 54.69 178 ASP A C 1
ATOM 1409 O O . ASP A 1 178 ? 9.963 15.008 -11.767 1.00 54.69 178 ASP A O 1
ATOM 1413 N N . LEU A 1 179 ? 12.202 15.009 -11.728 1.00 52.59 179 LEU A N 1
ATOM 1414 C CA . LEU A 1 179 ? 12.372 13.957 -10.724 1.00 52.59 179 LEU A CA 1
ATOM 1415 C C . LEU A 1 179 ? 11.696 14.289 -9.385 1.00 52.59 179 LEU A C 1
ATOM 1417 O O . LEU A 1 179 ? 11.135 13.417 -8.726 1.00 52.59 179 LEU A O 1
ATOM 1421 N N . ALA A 1 180 ? 11.714 15.550 -8.970 1.00 47.06 180 ALA A N 1
ATOM 1422 C CA . ALA A 1 180 ? 11.210 15.925 -7.663 1.00 47.06 180 ALA A CA 1
ATOM 1423 C C . ALA A 1 180 ? 9.702 16.143 -7.640 1.00 47.06 180 ALA A C 1
ATOM 1425 O O . ALA A 1 180 ? 9.094 15.944 -6.598 1.00 47.06 180 ALA A O 1
ATOM 1426 N N . ALA A 1 181 ? 9.071 16.464 -8.771 1.00 47.94 181 ALA A N 1
ATOM 1427 C CA . ALA A 1 181 ? 7.614 16.472 -8.879 1.00 47.94 181 ALA A CA 1
ATOM 1428 C C . ALA A 1 181 ? 7.037 15.043 -8.875 1.00 47.94 181 ALA A C 1
ATOM 1430 O O . ALA A 1 181 ? 6.044 14.784 -8.186 1.00 47.94 181 ALA A O 1
ATOM 1431 N N . VAL A 1 182 ? 7.708 14.100 -9.556 1.00 52.91 182 VAL A N 1
ATOM 1432 C CA . VAL A 1 182 ? 7.422 12.659 -9.463 1.00 52.91 182 V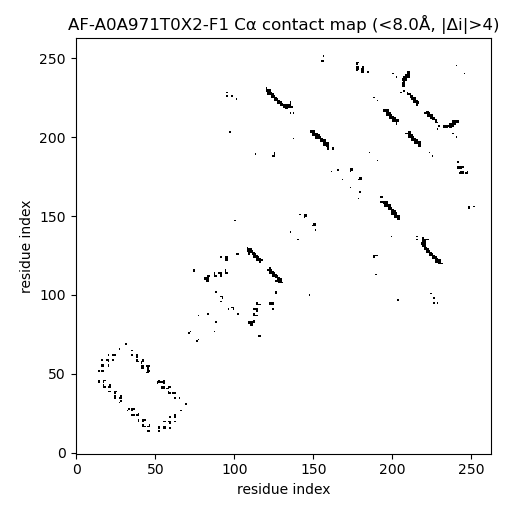AL A CA 1
ATOM 1433 C C . VAL A 1 182 ? 7.560 12.176 -8.027 1.00 52.91 182 VAL A C 1
ATOM 1435 O O . VAL A 1 182 ? 6.669 11.512 -7.498 1.00 52.91 182 VAL A O 1
ATOM 1438 N N . MET A 1 183 ? 8.669 12.520 -7.378 1.00 51.78 183 MET A N 1
ATOM 1439 C CA . MET A 1 183 ? 8.974 11.975 -6.067 1.00 51.78 183 MET A CA 1
ATOM 1440 C C . MET A 1 183 ? 8.309 12.725 -4.914 1.00 51.78 183 MET A C 1
ATOM 1442 O O . MET A 1 183 ? 8.029 12.098 -3.905 1.00 51.78 183 MET A O 1
ATOM 1446 N N . PHE A 1 184 ? 7.923 13.995 -5.056 1.00 49.62 184 PHE A N 1
ATOM 1447 C CA . PHE A 1 184 ? 7.079 14.714 -4.088 1.00 49.62 184 PHE A CA 1
ATOM 1448 C C . PHE A 1 184 ? 5.739 14.012 -3.853 1.00 49.62 184 PHE A C 1
ATOM 1450 O O . PHE A 1 184 ? 5.225 14.000 -2.734 1.00 49.62 184 PHE A O 1
ATOM 1457 N N . TYR A 1 185 ? 5.215 13.347 -4.884 1.00 52.28 185 TYR A N 1
ATOM 1458 C CA . TYR A 1 185 ? 4.043 12.483 -4.775 1.00 52.28 185 TYR A CA 1
ATOM 1459 C C . TYR A 1 185 ? 4.281 11.260 -3.866 1.00 52.28 185 TYR A C 1
ATOM 1461 O O . TYR A 1 185 ? 3.348 10.760 -3.236 1.00 52.28 185 TYR A O 1
ATOM 1469 N N . PHE A 1 186 ? 5.535 10.810 -3.763 1.00 52.00 186 PHE A N 1
ATOM 1470 C CA . PHE A 1 186 ? 5.970 9.649 -2.985 1.00 52.00 186 PHE A CA 1
ATOM 1471 C C . PHE A 1 186 ? 6.670 10.003 -1.659 1.00 52.00 186 PHE A C 1
ATOM 1473 O O . PHE A 1 186 ? 6.697 9.159 -0.777 1.00 52.00 186 PHE A O 1
ATOM 1480 N N . ILE A 1 187 ? 7.154 11.237 -1.456 1.00 46.19 187 ILE A N 1
ATOM 1481 C CA . ILE A 1 187 ? 7.783 11.711 -0.201 1.00 46.19 187 ILE A CA 1
ATOM 1482 C C . ILE A 1 187 ? 6.767 11.762 0.953 1.00 46.19 187 ILE A C 1
ATOM 1484 O O . ILE A 1 187 ? 7.121 11.546 2.109 1.00 46.19 187 ILE A O 1
ATOM 1488 N N . TYR A 1 188 ? 5.489 12.016 0.659 1.00 46.62 188 TYR A N 1
ATOM 1489 C CA . TYR A 1 188 ? 4.414 11.893 1.654 1.00 46.62 188 TYR A CA 1
ATOM 1490 C C . TYR A 1 188 ? 3.910 10.461 1.831 1.00 46.62 188 TYR A C 1
ATOM 1492 O O . TYR A 1 188 ? 3.135 10.188 2.753 1.00 46.62 188 TYR A O 1
ATOM 1500 N N . ALA A 1 189 ? 4.327 9.545 0.959 1.00 51.72 189 ALA A N 1
ATOM 1501 C CA . ALA A 1 189 ? 4.104 8.137 1.176 1.00 51.72 189 ALA A CA 1
ATOM 1502 C C . ALA A 1 189 ? 5.196 7.634 2.142 1.00 51.72 189 ALA A C 1
ATOM 1504 O O . ALA A 1 189 ? 6.362 7.993 2.003 1.00 51.72 189 ALA A O 1
ATOM 1505 N N . PRO A 1 190 ? 4.856 6.810 3.139 1.00 51.38 190 PRO A N 1
ATOM 1506 C CA . PRO A 1 190 ? 5.816 6.229 4.076 1.00 51.38 190 PRO A CA 1
ATOM 1507 C C . PRO A 1 190 ? 6.644 5.115 3.403 1.00 51.38 190 PRO A C 1
ATOM 1509 O O . PRO A 1 190 ? 6.707 3.989 3.886 1.00 51.38 190 PRO A O 1
ATOM 1512 N N . ILE A 1 191 ? 7.237 5.400 2.244 1.00 61.06 191 ILE A N 1
ATOM 1513 C CA . ILE A 1 191 ? 7.982 4.448 1.425 1.00 61.06 191 ILE A CA 1
ATOM 1514 C C . ILE A 1 191 ? 9.460 4.813 1.538 1.00 61.06 191 ILE A C 1
ATOM 1516 O O . ILE A 1 191 ? 9.918 5.786 0.949 1.00 61.06 191 ILE A O 1
ATOM 1520 N N . GLN A 1 192 ? 10.205 4.039 2.325 1.00 56.50 192 GLN A N 1
ATOM 1521 C CA . GLN A 1 192 ? 11.665 4.110 2.353 1.00 56.50 192 GLN A CA 1
ATOM 1522 C C . GLN A 1 192 ? 12.198 3.123 1.316 1.00 56.50 192 GLN A C 1
ATOM 1524 O O . GLN A 1 192 ? 12.070 1.914 1.499 1.00 56.50 192 GLN A O 1
ATOM 1529 N N . ILE A 1 193 ? 12.733 3.637 0.210 1.00 61.72 193 ILE A N 1
ATOM 1530 C CA . ILE A 1 193 ? 13.348 2.828 -0.844 1.00 61.72 193 ILE A CA 1
ATOM 1531 C C . ILE A 1 193 ? 14.855 2.981 -0.712 1.00 61.72 193 ILE A C 1
ATOM 1533 O O . ILE A 1 193 ? 15.405 4.034 -1.018 1.00 61.72 193 ILE A O 1
ATOM 1537 N N . ASN A 1 194 ? 15.509 1.915 -0.258 1.00 70.12 194 ASN A N 1
ATOM 1538 C CA . ASN A 1 194 ? 16.949 1.894 0.013 1.00 70.12 194 ASN A CA 1
ATOM 1539 C C . ASN A 1 194 ? 17.711 1.027 -1.006 1.00 70.12 194 ASN A C 1
ATOM 1541 O O . ASN A 1 194 ? 18.810 0.555 -0.731 1.00 70.12 194 ASN A O 1
ATOM 1545 N N . THR A 1 195 ? 17.093 0.737 -2.151 1.00 79.69 195 THR A N 1
ATOM 1546 C CA . THR A 1 195 ? 17.641 -0.122 -3.203 1.00 79.69 195 THR A CA 1
ATOM 1547 C C . THR A 1 195 ? 17.040 0.256 -4.553 1.00 79.69 195 THR A C 1
ATOM 1549 O O . THR A 1 195 ? 15.988 0.898 -4.607 1.00 79.69 195 THR A O 1
ATOM 1552 N N . ASP A 1 196 ? 17.699 -0.145 -5.635 1.00 85.62 196 ASP A N 1
ATOM 1553 C CA . ASP A 1 196 ? 17.156 -0.013 -6.981 1.00 85.62 196 ASP A CA 1
ATOM 1554 C C . ASP A 1 196 ? 15.826 -0.764 -7.075 1.00 85.62 196 ASP A C 1
ATOM 1556 O O . ASP A 1 196 ? 15.640 -1.849 -6.511 1.00 85.62 196 ASP A O 1
ATOM 1560 N N . CYS A 1 197 ? 14.855 -0.158 -7.747 1.00 86.38 197 CYS A N 1
ATOM 1561 C CA . CYS A 1 197 ? 13.510 -0.694 -7.794 1.00 86.38 197 CYS A CA 1
ATOM 1562 C C . CYS A 1 197 ? 12.818 -0.405 -9.122 1.00 86.38 197 CYS A C 1
ATOM 1564 O O . CYS A 1 197 ? 13.192 0.461 -9.915 1.00 86.38 197 CYS A O 1
ATOM 1566 N N . LYS A 1 198 ? 11.750 -1.155 -9.357 1.00 88.81 198 LYS A N 1
ATOM 1567 C CA . LYS A 1 198 ? 10.819 -0.947 -10.453 1.00 88.81 198 LYS A CA 1
ATOM 1568 C C . LYS A 1 198 ? 9.513 -0.409 -9.900 1.00 88.81 198 LYS A C 1
ATOM 1570 O O . LYS A 1 198 ? 8.934 -0.993 -8.986 1.00 88.81 198 LYS A O 1
ATOM 1575 N N . VAL A 1 199 ? 9.023 0.665 -10.504 1.00 87.50 199 VAL A N 1
ATOM 1576 C CA . VAL A 1 199 ? 7.721 1.253 -10.197 1.00 87.50 199 VAL A CA 1
ATOM 1577 C C . VAL A 1 199 ? 6.743 0.916 -11.301 1.00 87.50 199 VAL A C 1
ATOM 1579 O O . VAL A 1 199 ? 6.989 1.212 -12.468 1.00 87.50 199 VAL A O 1
ATOM 1582 N N . LEU A 1 200 ? 5.620 0.321 -10.928 1.00 89.81 200 LEU A N 1
ATOM 1583 C CA . LEU A 1 200 ? 4.491 0.052 -11.804 1.00 89.81 200 LEU A CA 1
ATOM 1584 C C . LEU A 1 200 ? 3.382 1.061 -11.506 1.00 89.81 200 LEU A C 1
ATOM 1586 O O . LEU A 1 200 ? 2.946 1.169 -10.359 1.00 89.81 200 LEU A O 1
ATOM 1590 N N . ALA A 1 201 ? 2.925 1.791 -12.523 1.00 86.94 201 ALA A N 1
ATOM 1591 C CA . ALA A 1 201 ? 1.862 2.784 -12.380 1.00 86.94 201 ALA A CA 1
ATOM 1592 C C . ALA A 1 201 ? 0.518 2.229 -12.864 1.00 86.94 201 ALA A C 1
ATOM 1594 O O . ALA A 1 201 ? 0.417 1.699 -13.976 1.00 86.94 201 ALA A O 1
ATOM 1595 N N . PHE A 1 202 ? -0.513 2.400 -12.037 1.00 86.50 202 PHE A N 1
ATOM 1596 C CA . PHE A 1 202 ? -1.861 1.905 -12.286 1.00 86.50 202 PHE A CA 1
ATOM 1597 C C . PHE A 1 202 ? -2.912 3.009 -12.157 1.00 86.50 202 PHE A C 1
ATOM 1599 O O . PHE A 1 202 ? -2.872 3.848 -11.254 1.00 86.50 202 PHE A O 1
ATOM 1606 N N . GLU A 1 203 ? -3.911 2.947 -13.030 1.00 85.00 203 GLU A N 1
ATOM 1607 C CA . GLU A 1 203 ? -5.171 3.670 -12.917 1.00 85.00 203 GLU A CA 1
ATOM 1608 C C . GLU A 1 203 ? -6.174 2.789 -12.177 1.00 85.00 203 GLU A C 1
ATOM 1610 O O . GLU A 1 203 ? -6.523 1.702 -12.623 1.00 85.00 203 GLU A O 1
ATOM 1615 N N . THR A 1 204 ? -6.659 3.249 -11.031 1.00 79.12 204 THR A N 1
ATOM 1616 C CA . THR A 1 204 ? -7.419 2.404 -10.095 1.00 79.12 204 THR A CA 1
ATOM 1617 C C . THR A 1 204 ? -8.931 2.425 -10.328 1.00 79.12 204 THR A C 1
ATOM 1619 O O . THR A 1 204 ? -9.701 2.077 -9.437 1.00 79.12 204 THR A O 1
ATOM 1622 N N . GLY A 1 205 ? -9.377 2.892 -11.501 1.00 64.62 205 GLY A N 1
ATOM 1623 C CA . GLY A 1 205 ? -10.798 3.081 -11.819 1.00 64.62 205 GLY A CA 1
ATOM 1624 C C . GLY A 1 205 ? -11.480 4.204 -11.024 1.00 64.62 205 GLY A C 1
ATOM 1625 O O . GLY A 1 205 ? -12.671 4.455 -11.205 1.00 64.62 205 GLY A O 1
ATOM 1626 N N . ASN A 1 206 ? -10.742 4.912 -10.161 1.00 61.34 206 ASN A N 1
ATOM 1627 C CA . ASN A 1 206 ? -11.193 6.173 -9.588 1.00 61.34 206 ASN A CA 1
ATOM 1628 C C . ASN A 1 206 ? -11.279 7.233 -10.686 1.00 61.34 206 ASN A C 1
ATOM 1630 O O . ASN A 1 206 ? -10.364 7.380 -11.491 1.00 61.34 206 ASN A O 1
ATOM 1634 N N . VAL A 1 207 ? -12.352 8.024 -10.670 1.00 52.41 207 VAL A N 1
ATOM 1635 C CA . VAL A 1 207 ? -12.716 8.979 -11.733 1.00 52.41 207 VAL A CA 1
ATOM 1636 C C . VAL A 1 207 ? -11.738 10.180 -11.826 1.00 52.41 207 VAL A C 1
ATOM 1638 O O . VAL A 1 207 ? -12.023 11.144 -12.521 1.00 52.41 207 VAL A O 1
ATOM 1641 N N . HIS A 1 208 ? -10.587 10.163 -11.132 1.00 58.06 208 HIS A N 1
ATOM 1642 C CA . HIS A 1 208 ? -9.752 11.358 -10.881 1.00 58.06 208 HIS A CA 1
ATOM 1643 C C . HIS A 1 208 ? -8.294 11.244 -11.268 1.00 58.06 208 HIS A C 1
ATOM 1645 O O . HIS A 1 208 ? -7.479 11.996 -10.756 1.00 58.06 208 HIS A O 1
ATOM 1651 N N . GLY A 1 209 ? -7.952 10.316 -12.147 1.00 57.44 209 GLY A N 1
ATOM 1652 C CA . GLY A 1 209 ? -6.706 10.368 -12.895 1.00 57.44 209 GLY A CA 1
ATOM 1653 C C . GLY A 1 209 ? -5.376 10.307 -12.130 1.00 57.44 209 GLY A C 1
ATOM 1654 O O . GLY A 1 209 ? -4.334 10.263 -12.768 1.00 57.44 209 GLY A O 1
ATOM 1655 N N . TYR A 1 210 ? -5.380 10.236 -10.803 1.00 64.56 210 TYR A N 1
ATOM 1656 C CA . TYR A 1 210 ? -4.180 10.027 -10.007 1.00 64.56 210 TYR A CA 1
ATOM 1657 C C . TYR A 1 210 ? -3.704 8.575 -10.105 1.00 64.56 210 TYR A C 1
ATOM 1659 O O . TYR A 1 210 ? -4.462 7.641 -9.820 1.00 64.56 210 TYR A O 1
ATOM 1667 N N . ALA A 1 211 ? -2.433 8.389 -10.458 1.00 73.44 211 ALA A N 1
ATOM 1668 C CA . ALA A 1 211 ? -1.802 7.078 -10.467 1.00 73.44 211 ALA A CA 1
ATOM 1669 C C . ALA A 1 211 ? -1.602 6.541 -9.041 1.00 73.44 211 ALA A C 1
ATOM 1671 O O . ALA A 1 211 ? -1.118 7.236 -8.148 1.00 73.44 211 ALA A O 1
ATOM 1672 N N . SER A 1 212 ? -1.943 5.271 -8.840 1.00 83.25 212 SER A N 1
ATOM 1673 C CA . SER A 1 212 ? -1.411 4.478 -7.727 1.00 83.25 212 SER A CA 1
ATOM 1674 C C . SER A 1 212 ? -0.174 3.727 -8.207 1.00 83.25 212 SER A C 1
ATOM 1676 O O . SER A 1 212 ? -0.041 3.443 -9.399 1.00 83.25 212 SER A O 1
ATOM 1678 N N . ALA A 1 213 ? 0.746 3.436 -7.294 1.00 86.12 213 ALA A N 1
ATOM 1679 C CA . ALA A 1 213 ? 2.053 2.897 -7.644 1.00 86.12 213 ALA A CA 1
ATOM 1680 C C . ALA A 1 213 ? 2.348 1.618 -6.866 1.00 86.12 213 ALA A C 1
ATOM 1682 O O . ALA A 1 213 ? 2.002 1.496 -5.691 1.00 86.12 213 ALA A O 1
ATOM 1683 N N . ILE A 1 214 ? 3.019 0.678 -7.525 1.00 90.25 214 ILE A N 1
ATOM 1684 C CA . ILE A 1 214 ? 3.586 -0.507 -6.889 1.00 90.25 214 ILE A CA 1
ATOM 1685 C C . ILE A 1 214 ? 5.091 -0.472 -7.087 1.00 90.25 214 ILE A C 1
ATOM 1687 O O . ILE A 1 214 ? 5.565 -0.412 -8.218 1.00 90.25 214 ILE A O 1
ATOM 1691 N N . PHE A 1 215 ? 5.823 -0.506 -5.985 1.00 90.19 215 PHE A N 1
ATOM 1692 C CA . PHE A 1 215 ? 7.279 -0.535 -5.957 1.00 90.19 215 PHE A CA 1
ATOM 1693 C C . PHE A 1 215 ? 7.731 -1.967 -5.730 1.00 90.19 215 PHE A C 1
ATOM 1695 O O . PHE A 1 215 ? 7.186 -2.636 -4.856 1.00 90.19 215 PHE A O 1
ATOM 1702 N N . ILE A 1 216 ? 8.705 -2.431 -6.505 1.00 92.44 216 ILE A N 1
ATOM 1703 C CA . ILE A 1 216 ? 9.270 -3.780 -6.416 1.00 92.44 216 ILE A CA 1
ATOM 1704 C C . ILE A 1 216 ? 10.786 -3.628 -6.377 1.00 92.44 216 ILE A C 1
ATOM 1706 O O . ILE A 1 216 ? 11.338 -3.002 -7.283 1.00 92.44 216 ILE A O 1
ATOM 1710 N N . SER A 1 217 ? 11.456 -4.161 -5.356 1.00 92.00 217 SER A N 1
ATOM 1711 C CA . SER A 1 217 ? 12.925 -4.161 -5.311 1.00 92.00 217 SER A CA 1
ATOM 1712 C C . SER A 1 217 ? 13.511 -4.922 -6.507 1.00 92.00 217 SER A C 1
ATOM 1714 O O . SER A 1 217 ? 12.867 -5.822 -7.048 1.00 92.00 217 SER A O 1
ATOM 1716 N N . ASP A 1 218 ? 14.723 -4.576 -6.943 1.00 90.50 218 ASP A N 1
ATOM 1717 C CA . ASP A 1 218 ? 15.347 -5.213 -8.115 1.00 90.50 218 ASP A CA 1
ATOM 1718 C C . ASP A 1 218 ? 15.554 -6.729 -7.929 1.00 90.50 218 ASP A C 1
ATOM 1720 O O . ASP A 1 218 ? 15.374 -7.522 -8.854 1.00 90.50 218 ASP A O 1
ATOM 1724 N N . ASP A 1 219 ? 15.820 -7.158 -6.693 1.00 92.25 219 ASP A N 1
ATOM 1725 C CA . ASP A 1 219 ? 15.905 -8.573 -6.323 1.00 92.25 219 ASP A CA 1
ATOM 1726 C C . ASP A 1 219 ? 14.532 -9.253 -6.152 1.00 92.25 219 ASP A C 1
ATOM 1728 O O . ASP A 1 219 ? 14.476 -10.459 -5.925 1.00 92.25 219 ASP A O 1
ATOM 1732 N N . GLY A 1 220 ? 13.423 -8.510 -6.227 1.00 93.19 220 GLY A N 1
ATOM 1733 C CA . GLY A 1 220 ? 12.057 -9.008 -6.061 1.00 93.19 220 GLY A CA 1
ATOM 1734 C C . GLY A 1 220 ? 11.717 -9.540 -4.663 1.00 93.19 220 GLY A C 1
ATOM 1735 O O . GLY A 1 220 ? 10.756 -10.303 -4.539 1.00 93.19 220 GLY A O 1
ATOM 1736 N N . SER A 1 221 ? 12.494 -9.202 -3.627 1.00 93.50 221 SER A N 1
ATOM 1737 C CA . SER A 1 221 ? 12.249 -9.622 -2.236 1.00 93.50 221 SER A CA 1
ATOM 1738 C C . SER A 1 221 ? 11.287 -8.700 -1.476 1.00 93.50 221 SER A C 1
ATOM 1740 O O . SER A 1 221 ? 10.618 -9.144 -0.538 1.00 93.50 221 SER A O 1
ATOM 1742 N N . GLU A 1 222 ? 11.158 -7.439 -1.891 1.00 92.81 222 GLU A N 1
ATOM 1743 C CA . GLU A 1 222 ? 10.291 -6.443 -1.265 1.00 92.81 222 GLU A CA 1
ATOM 1744 C C . GLU A 1 222 ? 9.315 -5.838 -2.273 1.00 92.81 222 GLU A C 1
ATOM 1746 O O . GLU A 1 222 ? 9.634 -5.613 -3.443 1.00 92.81 222 GLU A O 1
ATOM 1751 N N . MET A 1 223 ? 8.101 -5.559 -1.803 1.00 92.75 223 MET A N 1
ATOM 1752 C CA . MET A 1 223 ? 7.087 -4.870 -2.591 1.00 92.75 223 MET A CA 1
ATOM 1753 C C . MET A 1 223 ? 6.314 -3.890 -1.718 1.00 92.75 223 MET A C 1
ATOM 1755 O O . MET A 1 223 ? 5.956 -4.206 -0.583 1.00 92.75 223 MET A O 1
ATOM 1759 N N . VAL A 1 224 ? 6.000 -2.715 -2.257 1.00 90.88 224 VAL A N 1
ATOM 1760 C CA . VAL A 1 224 ? 5.120 -1.744 -1.602 1.00 90.88 224 VAL A CA 1
ATOM 1761 C C . VAL A 1 224 ? 3.988 -1.366 -2.536 1.00 90.88 224 VAL A C 1
ATOM 1763 O O . VAL A 1 224 ? 4.221 -0.858 -3.629 1.00 90.88 224 VAL A O 1
ATOM 1766 N N . VAL A 1 225 ? 2.755 -1.584 -2.089 1.00 90.75 225 VAL A N 1
ATOM 1767 C CA . VAL A 1 225 ? 1.550 -1.144 -2.798 1.00 90.75 225 VAL A CA 1
ATOM 1768 C C . VAL A 1 225 ? 1.111 0.179 -2.203 1.00 90.75 225 VAL A C 1
ATOM 1770 O O . VAL A 1 225 ? 0.624 0.210 -1.074 1.00 90.75 225 VAL A O 1
ATOM 1773 N N . TYR A 1 226 ? 1.260 1.260 -2.961 1.00 87.25 226 TYR A N 1
ATOM 1774 C CA . TYR A 1 226 ? 0.801 2.588 -2.584 1.00 87.25 226 TYR A CA 1
ATOM 1775 C C . TYR A 1 226 ? -0.501 2.928 -3.300 1.00 87.25 226 TYR A C 1
ATOM 1777 O O . TYR A 1 226 ? -0.560 2.996 -4.529 1.00 87.25 226 TYR A O 1
ATOM 1785 N N . TYR A 1 227 ? -1.545 3.176 -2.515 1.00 85.12 227 TYR A N 1
ATOM 1786 C CA . TYR A 1 227 ? -2.852 3.573 -3.010 1.00 85.12 227 TYR A CA 1
ATOM 1787 C C . TYR A 1 227 ? -3.149 5.024 -2.652 1.00 85.12 227 TYR A C 1
ATOM 1789 O O . TYR A 1 227 ? -3.068 5.416 -1.484 1.00 85.12 227 TYR A O 1
ATOM 1797 N N . TYR A 1 228 ? -3.576 5.788 -3.655 1.00 78.56 228 TYR A N 1
ATOM 1798 C CA . TYR A 1 228 ? -3.997 7.174 -3.506 1.00 78.56 228 TYR A CA 1
ATOM 1799 C C . TYR A 1 228 ? -5.413 7.376 -4.049 1.00 78.56 228 TYR A C 1
ATOM 1801 O O . TYR A 1 228 ? -5.729 6.981 -5.171 1.00 78.56 228 TYR A O 1
ATOM 1809 N N . SER A 1 229 ? -6.274 8.012 -3.253 1.00 75.06 229 SER A N 1
ATOM 1810 C CA . SER A 1 229 ? -7.670 8.275 -3.599 1.00 75.06 229 SER A CA 1
ATOM 1811 C C . SER A 1 229 ? -8.121 9.626 -3.032 1.00 75.06 229 SER A C 1
ATOM 1813 O O . SER A 1 229 ? -8.354 9.754 -1.822 1.00 75.06 229 SER A O 1
ATOM 1815 N N . PRO A 1 230 ? -8.235 10.669 -3.873 1.00 65.81 230 PRO A N 1
ATOM 1816 C CA . PRO A 1 230 ? -8.771 11.949 -3.439 1.00 65.81 230 PRO A CA 1
ATOM 1817 C C . PRO A 1 230 ? -10.268 11.815 -3.142 1.00 65.81 230 PRO A C 1
ATOM 1819 O O . PRO A 1 230 ? -10.989 11.009 -3.726 1.00 65.81 230 PRO A O 1
ATOM 1822 N N . SER A 1 231 ? -10.752 12.623 -2.209 1.00 57.78 231 SER A N 1
ATOM 1823 C CA . SER A 1 231 ? -12.106 12.515 -1.672 1.00 57.78 231 SER A CA 1
ATOM 1824 C C . SER A 1 231 ? -13.117 13.439 -2.349 1.00 57.78 231 SER A C 1
ATOM 1826 O O . SER A 1 231 ? -14.313 13.275 -2.105 1.00 57.78 231 SER A O 1
ATOM 1828 N N . VAL A 1 232 ? -12.662 14.415 -3.145 1.00 57.72 232 VAL A N 1
ATOM 1829 C CA . VAL A 1 232 ? -13.531 15.240 -3.995 1.00 57.72 232 VAL A CA 1
ATOM 1830 C C . VAL A 1 232 ? -13.316 14.822 -5.441 1.00 57.72 232 VAL A C 1
ATOM 1832 O O . VAL A 1 232 ? -12.211 14.994 -5.957 1.00 57.72 232 VAL A O 1
ATOM 1835 N N . PRO A 1 233 ? -14.351 14.270 -6.081 1.00 53.62 233 PRO A N 1
ATOM 1836 C CA . PRO A 1 233 ? -14.253 13.857 -7.455 1.00 53.62 233 PRO A CA 1
ATOM 1837 C C . PRO A 1 233 ? -14.283 15.051 -8.425 1.00 53.62 233 PRO A C 1
ATOM 1839 O O . PRO A 1 233 ? -15.296 15.740 -8.494 1.00 53.62 233 PRO A O 1
ATOM 1842 N N . ASP A 1 234 ? -13.218 15.274 -9.203 1.00 57.56 234 ASP A N 1
ATOM 1843 C CA . ASP A 1 234 ? -13.267 16.071 -10.440 1.00 57.56 234 ASP A CA 1
ATOM 1844 C C . ASP A 1 234 ? -13.465 15.154 -11.669 1.00 57.56 234 ASP A C 1
ATOM 1846 O O . ASP A 1 234 ? -12.514 14.502 -12.108 1.00 57.56 234 ASP A O 1
ATOM 1850 N N . PRO A 1 235 ? -14.681 15.057 -12.231 1.00 56.19 235 PRO A N 1
ATOM 1851 C CA . PRO A 1 235 ? -14.967 14.204 -13.384 1.00 56.19 235 PRO A CA 1
ATOM 1852 C C . PRO A 1 235 ? -14.314 14.678 -14.694 1.00 56.19 235 PRO A C 1
ATOM 1854 O O . PRO A 1 235 ? -14.380 13.958 -15.690 1.00 56.19 235 PRO A O 1
ATOM 1857 N N . ALA A 1 236 ? -13.708 15.871 -14.728 1.00 57.91 236 ALA A N 1
ATOM 1858 C CA . ALA A 1 236 ? -12.969 16.367 -15.887 1.00 57.91 236 ALA A CA 1
ATOM 1859 C C . ALA A 1 236 ? -11.490 15.930 -15.897 1.00 57.91 236 ALA A C 1
ATOM 1861 O O . ALA A 1 236 ? -10.814 16.087 -16.918 1.00 57.91 236 ALA A O 1
ATOM 1862 N N . MET A 1 237 ? -10.979 15.368 -14.795 1.00 55.97 237 MET A N 1
ATOM 1863 C CA . MET A 1 237 ? -9.594 14.906 -14.695 1.00 55.97 237 MET A CA 1
ATOM 1864 C C . MET A 1 237 ? -9.384 13.576 -15.429 1.00 55.97 237 MET A C 1
ATOM 1866 O O . MET A 1 237 ? -9.894 12.532 -15.032 1.00 55.97 237 MET A O 1
ATOM 1870 N N . LYS A 1 238 ? -8.587 13.612 -16.502 1.00 62.91 238 LYS A N 1
ATOM 1871 C CA . LYS A 1 238 ? -8.055 12.410 -17.166 1.00 62.91 238 LYS A CA 1
ATOM 1872 C C . LYS A 1 238 ? -6.927 11.804 -16.333 1.00 62.91 238 LYS A C 1
ATOM 1874 O O . LYS A 1 238 ? -6.301 12.523 -15.566 1.00 62.91 238 LYS A O 1
ATOM 1879 N N . PHE A 1 239 ? -6.639 10.517 -16.527 1.00 63.59 239 PHE A N 1
ATOM 1880 C CA . PHE A 1 239 ? -5.415 9.898 -16.011 1.00 63.59 239 PHE A CA 1
ATOM 1881 C C . PHE A 1 239 ? -4.179 10.735 -16.343 1.00 63.59 239 PHE A C 1
ATOM 1883 O O . PHE A 1 239 ? -3.956 11.062 -17.509 1.00 63.59 239 PHE A O 1
ATOM 1890 N N . TRP A 1 240 ? -3.402 11.078 -15.317 1.00 58.16 240 TRP A N 1
ATOM 1891 C CA . TRP A 1 240 ? -2.079 11.658 -15.454 1.00 58.16 240 TRP A CA 1
ATOM 1892 C C . TRP A 1 240 ? -1.095 10.894 -14.578 1.00 58.16 240 TRP A C 1
ATOM 1894 O O . TRP A 1 240 ? -1.335 10.581 -13.408 1.00 58.16 240 TRP A O 1
ATOM 1904 N N . LEU A 1 241 ? 0.056 10.613 -15.166 1.00 61.28 241 LEU A N 1
ATOM 1905 C CA . LEU A 1 241 ? 1.223 10.200 -14.411 1.00 61.28 241 LEU A CA 1
ATOM 1906 C C . LEU A 1 241 ? 1.792 11.434 -13.710 1.00 61.28 241 LEU A C 1
ATOM 1908 O O . LEU A 1 241 ? 1.685 12.524 -14.277 1.00 61.28 241 LEU A O 1
ATOM 1912 N N . PRO A 1 242 ? 2.381 11.302 -12.507 1.00 59.38 242 PRO A N 1
ATOM 1913 C CA . PRO A 1 242 ? 3.028 12.423 -11.832 1.00 59.38 242 PRO A CA 1
ATOM 1914 C C . PRO A 1 242 ? 3.895 13.242 -12.803 1.00 59.38 242 PRO A C 1
ATOM 1916 O O . PRO A 1 242 ? 4.526 12.682 -13.695 1.00 59.38 242 PRO A O 1
ATOM 1919 N N . PHE A 1 243 ? 3.892 14.568 -12.668 1.00 55.53 243 PHE A N 1
ATOM 1920 C CA . PHE A 1 243 ? 4.637 15.451 -13.571 1.00 55.53 243 PHE A CA 1
ATOM 1921 C C . PHE A 1 243 ? 6.107 15.009 -13.664 1.00 55.53 243 PHE A C 1
ATOM 1923 O O . PHE A 1 243 ? 6.717 14.805 -12.617 1.00 55.53 243 PHE A O 1
ATOM 1930 N N . GLY A 1 244 ? 6.644 14.835 -14.878 1.00 57.75 244 GLY A N 1
ATOM 1931 C CA . GLY A 1 244 ? 8.017 14.373 -15.112 1.00 57.75 244 GLY A CA 1
ATOM 1932 C C . GLY A 1 244 ? 8.194 12.855 -15.269 1.00 57.75 244 GLY A C 1
ATOM 1933 O O . GLY A 1 244 ? 9.301 12.392 -15.541 1.00 57.75 244 GLY A O 1
ATOM 1934 N N . PHE A 1 245 ? 7.145 12.043 -15.074 1.00 65.25 245 PHE A N 1
ATOM 1935 C CA . PHE A 1 245 ? 7.265 10.575 -15.106 1.00 65.25 245 PHE A CA 1
ATOM 1936 C C . PHE A 1 245 ? 7.500 10.026 -16.517 1.00 65.25 245 PHE A C 1
ATOM 1938 O O . PHE A 1 245 ? 8.222 9.041 -16.682 1.00 65.25 245 PHE A O 1
ATOM 1945 N N . GLU A 1 246 ? 6.876 10.629 -17.533 1.00 66.12 246 GLU A N 1
ATOM 1946 C CA . GLU A 1 246 ? 7.050 10.210 -18.927 1.00 66.12 246 GLU A CA 1
ATOM 1947 C C . GLU A 1 246 ? 8.433 10.610 -19.439 1.00 66.12 246 GLU A C 1
ATOM 1949 O O . GLU A 1 246 ? 9.132 9.774 -20.012 1.00 66.12 246 GLU A O 1
ATOM 1954 N N . GLU A 1 247 ? 8.870 11.829 -19.133 1.00 68.31 247 GLU A N 1
ATOM 1955 C CA . GLU A 1 247 ? 10.188 12.360 -19.470 1.00 68.31 247 GLU A CA 1
ATOM 1956 C C . GLU A 1 247 ? 11.297 11.530 -18.819 1.00 68.31 247 GLU A C 1
ATOM 1958 O O . GLU A 1 247 ? 12.245 11.111 -19.486 1.00 68.31 247 GLU A O 1
ATOM 1963 N N . LEU A 1 248 ? 11.150 11.210 -17.529 1.00 67.62 248 LEU A N 1
ATOM 1964 C CA . LEU A 1 248 ? 12.095 10.355 -16.818 1.00 67.62 248 LEU A CA 1
ATOM 1965 C C . LEU A 1 248 ? 12.116 8.944 -17.421 1.00 67.62 248 LEU A C 1
ATOM 1967 O O . LEU A 1 248 ? 13.188 8.378 -17.627 1.00 67.62 248 LEU A O 1
ATOM 1971 N N . ARG A 1 249 ? 10.954 8.379 -17.778 1.00 70.00 249 ARG A N 1
ATOM 1972 C CA . ARG A 1 249 ? 10.888 7.075 -18.456 1.00 70.00 249 ARG A CA 1
ATOM 1973 C C . ARG A 1 249 ? 11.629 7.105 -19.792 1.00 70.00 249 ARG A C 1
ATOM 1975 O O . ARG A 1 249 ? 12.394 6.185 -20.078 1.00 70.00 249 ARG A O 1
ATOM 1982 N N . GLU A 1 250 ? 11.408 8.132 -20.605 1.00 71.69 250 GLU A N 1
ATOM 1983 C CA . GLU A 1 250 ? 12.066 8.292 -21.903 1.00 71.69 250 GLU A CA 1
ATOM 1984 C C . GLU A 1 250 ? 13.581 8.441 -21.761 1.00 71.69 250 GLU A C 1
ATOM 1986 O O . GLU A 1 250 ? 14.323 7.725 -22.437 1.00 71.69 250 GLU A O 1
ATOM 1991 N N . GLN A 1 251 ? 14.043 9.282 -20.831 1.00 72.50 251 GLN A N 1
ATOM 1992 C CA . GLN A 1 251 ? 15.466 9.436 -20.522 1.00 72.50 251 GLN A CA 1
ATOM 1993 C C . GLN A 1 251 ? 16.097 8.095 -20.137 1.00 72.50 251 GLN A C 1
ATOM 1995 O O . GLN A 1 251 ? 17.117 7.703 -20.703 1.00 72.50 251 GLN A O 1
ATOM 2000 N N . ARG A 1 252 ? 15.465 7.345 -19.224 1.00 70.88 252 ARG A N 1
ATOM 2001 C CA . ARG A 1 252 ? 16.005 6.061 -18.759 1.00 70.88 252 ARG A CA 1
ATOM 2002 C C . ARG A 1 252 ? 16.018 5.004 -19.858 1.00 70.88 252 ARG A C 1
ATOM 2004 O O . ARG A 1 252 ? 17.029 4.322 -20.002 1.00 70.88 252 ARG A O 1
ATOM 2011 N N . MET A 1 253 ? 14.961 4.902 -20.669 1.00 67.38 253 MET A N 1
ATOM 2012 C CA . MET A 1 253 ? 14.933 3.975 -21.809 1.00 67.38 253 MET A CA 1
ATOM 2013 C C . MET A 1 253 ? 16.050 4.268 -22.823 1.00 67.38 253 MET A C 1
ATOM 2015 O O . MET A 1 253 ? 16.634 3.336 -23.385 1.00 67.38 253 MET A O 1
ATOM 2019 N N . GLN A 1 254 ? 16.388 5.543 -23.037 1.00 64.44 254 GLN A N 1
ATOM 2020 C CA . GLN A 1 254 ? 17.500 5.931 -23.908 1.00 64.44 254 GLN A CA 1
ATOM 2021 C C . GLN A 1 254 ? 18.861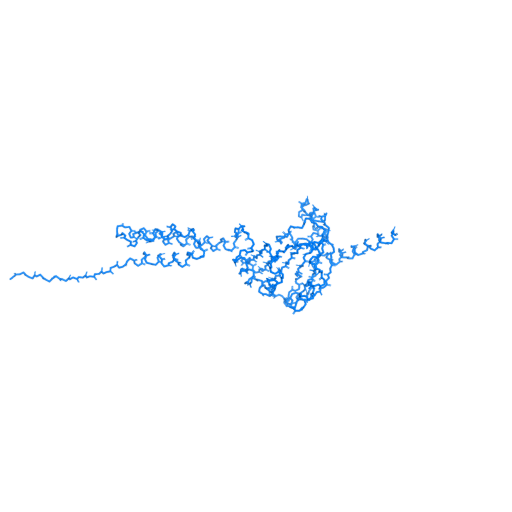 5.538 -23.312 1.00 64.44 254 GLN A C 1
ATOM 2023 O O . GLN A 1 254 ? 19.694 4.982 -24.031 1.00 64.44 254 GLN A O 1
ATOM 2028 N N . THR A 1 255 ? 19.075 5.732 -22.005 1.00 59.28 255 THR A N 1
ATOM 2029 C CA . THR A 1 255 ? 20.330 5.349 -21.330 1.00 59.28 255 THR A CA 1
ATOM 2030 C C . THR A 1 255 ? 20.569 3.836 -21.368 1.00 59.28 255 THR A C 1
ATOM 2032 O O . THR A 1 255 ? 21.656 3.400 -21.745 1.00 59.28 255 THR A O 1
ATOM 2035 N N . THR A 1 256 ? 19.548 3.013 -21.086 1.00 56.69 256 THR A N 1
ATOM 2036 C CA . THR A 1 256 ? 19.699 1.541 -21.092 1.00 56.69 256 THR A CA 1
ATOM 2037 C C . THR A 1 256 ? 19.963 0.981 -22.494 1.00 56.69 256 THR A C 1
ATOM 2039 O O . THR A 1 256 ? 20.634 -0.040 -22.650 1.00 56.69 256 THR A O 1
ATOM 2042 N N . THR A 1 257 ? 19.436 1.640 -23.532 1.00 53.94 257 THR A N 1
ATOM 2043 C CA . THR A 1 257 ? 19.663 1.250 -24.933 1.00 53.94 257 THR A CA 1
ATOM 2044 C C . THR A 1 257 ? 21.090 1.581 -25.376 1.00 53.94 257 THR A C 1
ATOM 2046 O O . THR A 1 257 ? 21.720 0.786 -26.073 1.00 53.94 257 THR A O 1
ATOM 2049 N N . PHE A 1 258 ? 21.623 2.723 -24.934 1.00 43.12 258 PHE A N 1
ATOM 2050 C CA . PHE A 1 258 ? 22.984 3.153 -25.247 1.00 43.12 258 PHE A CA 1
ATOM 2051 C C . PHE A 1 258 ? 24.042 2.229 -24.625 1.00 43.12 258 PHE A C 1
ATOM 2053 O O . PHE A 1 258 ? 24.936 1.765 -25.332 1.00 43.12 258 PHE A O 1
ATOM 2060 N N . GLU A 1 259 ? 23.901 1.862 -23.350 1.00 44.78 259 GLU A N 1
ATOM 2061 C CA . GLU A 1 259 ? 24.854 0.975 -22.661 1.00 44.78 259 GLU A CA 1
ATOM 2062 C C . GLU A 1 259 ? 24.883 -0.445 -23.245 1.00 44.78 259 GLU A C 1
ATOM 2064 O O . GLU A 1 259 ? 25.951 -1.041 -23.370 1.00 44.78 259 GLU A O 1
ATOM 2069 N N . ARG A 1 260 ? 23.735 -0.965 -23.699 1.00 41.00 260 ARG A N 1
ATOM 2070 C CA . ARG A 1 260 ? 23.662 -2.265 -24.393 1.00 41.00 260 ARG A CA 1
ATOM 2071 C C . ARG A 1 260 ? 24.245 -2.251 -25.804 1.00 41.00 260 ARG A C 1
ATOM 2073 O O . ARG A 1 260 ? 24.546 -3.313 -26.326 1.00 41.00 260 ARG A O 1
ATOM 2080 N N . SER A 1 261 ? 24.381 -1.083 -26.430 1.00 42.72 261 SER A N 1
ATOM 2081 C CA . SER A 1 261 ? 25.017 -0.949 -27.750 1.00 42.72 261 SER A CA 1
ATOM 2082 C C . SER A 1 261 ? 26.544 -0.825 -27.685 1.00 42.72 261 SER A C 1
ATOM 2084 O O . SER A 1 261 ? 27.207 -0.876 -28.719 1.00 42.72 261 SER A O 1
ATOM 2086 N N . MET A 1 262 ? 27.095 -0.653 -26.477 1.00 44.47 262 MET A N 1
ATOM 2087 C CA . MET A 1 262 ? 28.534 -0.562 -26.212 1.00 44.47 262 MET A CA 1
ATOM 2088 C C . MET A 1 262 ? 29.139 -1.843 -25.615 1.00 44.47 262 MET A C 1
ATOM 2090 O O . MET A 1 262 ? 30.350 -1.883 -25.394 1.00 44.47 262 MET A O 1
ATOM 2094 N N . GLN A 1 263 ? 28.319 -2.867 -25.359 1.00 44.16 263 GLN A N 1
ATOM 2095 C CA . GLN A 1 263 ? 28.735 -4.219 -24.963 1.00 44.16 263 GLN A CA 1
ATOM 2096 C C . GLN A 1 263 ? 28.660 -5.165 -26.160 1.00 44.16 263 GLN A C 1
ATOM 2098 O O . GLN A 1 263 ? 29.564 -6.023 -26.272 1.00 44.16 263 GLN A O 1
#

Solvent-accessible surface area (backbone atoms only — not comparable to full-atom values): 14604 Å² total; per-residue (Å²): 139,85,87,80,87,79,77,81,77,80,75,79,75,67,57,62,57,13,52,53,23,35,54,50,30,60,70,40,28,87,80,49,45,76,76,30,46,66,31,34,52,36,5,49,52,13,58,77,31,84,92,34,44,78,48,4,55,55,15,35,50,51,42,52,51,49,48,52,51,44,52,47,31,75,65,74,50,80,80,93,67,82,52,50,46,71,65,35,55,50,46,28,42,67,62,40,54,90,58,36,68,56,66,66,55,66,48,90,30,44,54,41,50,46,56,48,63,53,98,69,57,36,26,39,35,40,40,35,34,49,61,60,71,63,68,56,46,72,65,64,52,48,56,55,39,44,78,71,58,26,44,80,77,51,75,38,83,47,48,36,66,63,49,56,50,59,79,71,57,58,81,78,74,32,80,81,36,46,68,42,50,37,41,55,71,43,69,80,41,97,68,86,67,89,50,41,27,38,36,37,37,27,41,69,72,61,65,52,19,55,54,23,41,35,40,30,36,74,59,10,26,38,37,36,45,38,45,59,44,73,62,71,84,47,82,86,43,62,77,44,70,52,57,38,48,67,60,51,39,52,54,51,56,52,52,59,53,53,60,65,74,76,109

Nearest PDB structures (foldseek):
  7z8n-assembly1_D  TM=1.679E-01  e=7.918E-01  Pseudomonas aeruginosa PAO1

Sequence (263 aa):
MLNANTTITGQENTNKHGLAGLVLSLTVLPTLGITALPSLIVCLLGLVSKKRRKRSLYGILITCVSLILLLFAFITFTPPGSIPPPLNVYKFKRACSQAAFWLDFKKEAIVDIQSQNTFILVRHGAIHYRTEPGSFQAQEIIDFAEANGWKYHLSLPLFEEDFKKLENNSFDEYREADLAAVMFYFIYAPIQINTDCKVLAFETGNVHGYASAIFISDDGSEMVVYYYSPSVPDPAMKFWLPFGFEELREQRMQTTTFERSMQ

pLDDT: mean 70.06, std 16.27, range [34.09, 96.31]